Protein AF-A0A3N3DSV0-F1 (afdb_monomer_lite)

Organism: NCBI:txid265668

Sequence (233 aa):
MLNFKLYLKCLAVFSLIMVLSACSRDTLDDIPLFEQYIKENINKSSDDPYISSTVKPGEPMYEYLYKFQQGRGYLSMIEPLIEQGNTDAMVFKGRIYAKYIEGRGKTIALLGRAMAAGDPFAALALSDGGEECRDFGKSSISTKFANAIGEQLPENIETCSAENWFKAQDGFKKLAEQGDLAAQYYLLRRQRIDNPDNSREAHEFYIREIIRFAEGYYYKPMMEYIDKIEEVN

InterPro domains:
  IPR011990 Tetratricopeptide-like helical domain superfamily [G3DSA:1.25.40.10] (59-220)

Foldseek 3Di:
DVVVVVVVVVVVVVVVVVVVVPPDDPVVVCCVLCVVVCVVPVPDDDPDPCLLPPDDPPGLCVVQVVCVVVVRHDLVSCVVVLVVQNLVNLLVVLVVCLQPPVCVLVSLLSLQSSVVVLNLSSLQCQALNHPSCVRNPWDKDAQVRCVVVVGHHPGIGTGNHPVSVVSSLVSLVVCVVVVNLVSVVVVLVVCCVVPPDPDPVNVSVLSVSCSVCVVSSHNVSVVVVVVVVVVVD

Secondary structure (DSSP, 8-state):
-HHHHHHHHHHHHHHHHHHHTT-PPPGGGGHHHHHHHHHHHTT---S-TTTT-SS-TTSTTHHHHHHHHTT---GGGGHHHHHTT-HHHHHHHHHHHTT-STTHHHHHHHHHHHHHTT-HHHHHHTBTTSTTHHHH-SEEE-HHHHHHTT---SS-EEESBHHHHHHHHHHHHHHHHTT-HHHHHHHHHHHHHHS---SHHHHHHHHHHHHHHHHTT--HHHHHHHHHHHHH-

Radius of gyration: 23.49 Å; chains: 1; bounding box: 46×60×69 Å

pLDDT: mean 88.41, std 13.46, range [37.5, 98.56]

Structure (mmCIF, N/CA/C/O backbone):
data_AF-A0A3N3DSV0-F1
#
_entry.id   AF-A0A3N3DSV0-F1
#
loop_
_atom_site.group_PDB
_atom_site.id
_atom_site.type_symbol
_atom_site.label_atom_id
_atom_site.label_alt_id
_atom_site.label_comp_id
_atom_site.label_asym_id
_atom_site.label_entity_id
_atom_site.label_seq_id
_atom_site.pdbx_PDB_ins_code
_atom_site.Cartn_x
_atom_site.Cartn_y
_atom_site.Cartn_z
_atom_site.occupancy
_atom_site.B_iso_or_equiv
_atom_site.auth_seq_id
_atom_site.auth_comp_id
_atom_site.auth_asym_id
_atom_site.auth_atom_id
_atom_site.pdbx_PDB_model_num
ATOM 1 N N . MET A 1 1 ? 25.532 38.466 44.867 1.00 51.94 1 MET A N 1
ATOM 2 C CA . MET A 1 1 ? 25.003 37.219 45.476 1.00 51.94 1 MET A CA 1
ATOM 3 C C . MET A 1 1 ? 23.478 37.065 45.356 1.00 51.94 1 MET A C 1
ATOM 5 O O . MET A 1 1 ? 23.020 35.940 45.209 1.00 51.94 1 MET A O 1
ATOM 9 N N . LEU A 1 2 ? 22.690 38.154 45.367 1.00 51.03 2 LEU A N 1
ATOM 10 C CA . LEU A 1 2 ? 21.219 38.110 45.253 1.00 51.03 2 LEU A CA 1
ATOM 11 C C . LEU A 1 2 ? 20.718 37.642 43.866 1.00 51.03 2 LEU A C 1
ATOM 13 O O . LEU A 1 2 ? 19.814 36.816 43.784 1.00 51.03 2 LEU A O 1
ATOM 17 N N . ASN A 1 3 ? 21.384 38.072 42.787 1.00 57.06 3 ASN A N 1
ATOM 18 C CA . ASN A 1 3 ? 21.020 37.710 41.408 1.00 57.06 3 ASN A CA 1
ATOM 19 C C . ASN A 1 3 ? 21.234 36.222 41.086 1.00 57.06 3 ASN A C 1
ATOM 21 O O . ASN A 1 3 ? 20.443 35.643 40.355 1.00 57.06 3 ASN A O 1
ATOM 25 N N . PHE A 1 4 ? 22.239 35.569 41.679 1.00 58.03 4 PHE A N 1
ATOM 26 C CA . PHE A 1 4 ? 22.507 34.146 41.435 1.00 58.03 4 PHE A C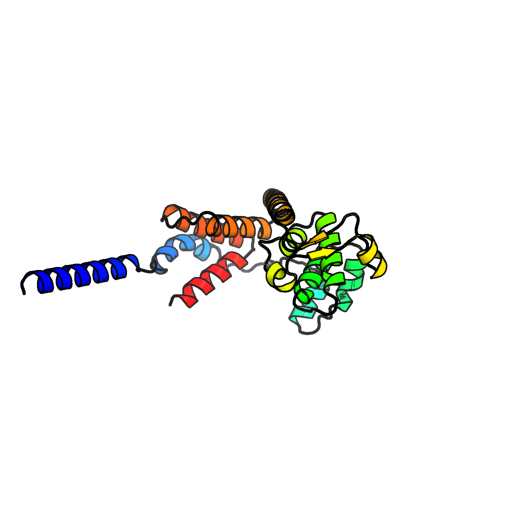A 1
ATOM 27 C C . PHE A 1 4 ? 21.399 33.246 42.003 1.00 58.03 4 PHE A C 1
ATOM 29 O O . PHE A 1 4 ? 20.959 32.307 41.350 1.00 58.03 4 PHE A O 1
ATOM 36 N N . LYS A 1 5 ? 20.880 33.582 43.193 1.00 59.00 5 LYS A N 1
ATOM 37 C CA . LYS A 1 5 ? 19.754 32.860 43.807 1.00 59.00 5 LYS A CA 1
ATOM 38 C C . LYS A 1 5 ? 18.442 33.068 43.044 1.00 59.00 5 LYS A C 1
ATOM 40 O O . LYS A 1 5 ? 17.616 32.163 43.031 1.00 59.00 5 LYS A O 1
ATOM 45 N N . LEU A 1 6 ? 18.251 34.233 42.418 1.00 62.28 6 LEU A N 1
ATOM 46 C CA . LEU A 1 6 ? 17.079 34.518 41.585 1.00 62.28 6 LEU A CA 1
ATOM 47 C C . LEU A 1 6 ? 17.146 33.756 40.252 1.00 62.28 6 LEU A C 1
ATOM 49 O O . LEU A 1 6 ? 16.171 33.118 39.871 1.00 62.28 6 LEU A O 1
ATOM 53 N N . TYR A 1 7 ? 18.321 33.723 39.614 1.00 65.00 7 TYR A N 1
ATOM 54 C CA . TYR A 1 7 ? 18.568 32.924 38.410 1.00 65.00 7 TYR A CA 1
ATOM 55 C C . TYR A 1 7 ? 18.365 31.426 38.650 1.00 65.00 7 TYR A C 1
ATOM 57 O O . TYR A 1 7 ? 17.702 30.771 37.854 1.00 65.00 7 TYR A O 1
ATOM 65 N N . LEU A 1 8 ? 18.863 30.889 39.769 1.00 66.06 8 LEU A N 1
ATOM 66 C CA . LEU A 1 8 ? 18.704 29.471 40.107 1.00 66.06 8 LEU A CA 1
ATOM 67 C C . LEU A 1 8 ? 17.233 29.094 40.360 1.00 66.06 8 LEU A C 1
ATOM 69 O O . LEU A 1 8 ? 16.801 28.007 39.987 1.00 66.06 8 LEU A O 1
ATOM 73 N N . LYS A 1 9 ? 16.448 30.010 40.945 1.00 62.19 9 LYS A N 1
ATOM 74 C CA . LYS A 1 9 ? 14.999 29.837 41.125 1.00 62.19 9 LYS A CA 1
ATOM 75 C C . LYS A 1 9 ? 14.243 29.895 39.797 1.00 62.19 9 LYS A C 1
ATOM 77 O O . LYS A 1 9 ? 13.379 29.055 39.580 1.00 62.19 9 LYS A O 1
ATOM 82 N N . CYS A 1 10 ? 14.582 30.823 38.899 1.00 63.28 10 CYS A N 1
ATOM 83 C CA . CYS A 1 10 ? 13.976 30.875 37.565 1.00 63.28 10 CYS A CA 1
ATOM 84 C C . CYS A 1 10 ? 14.319 29.634 36.733 1.00 63.28 10 CYS A C 1
ATOM 86 O O . CYS A 1 10 ? 13.437 29.104 36.069 1.00 63.28 10 CYS A O 1
ATOM 88 N N . LEU A 1 11 ? 15.556 29.129 36.819 1.00 63.41 11 LEU A N 1
ATOM 89 C CA . LEU A 1 11 ? 15.960 27.894 36.143 1.00 63.41 11 LEU A CA 1
ATOM 90 C C . LEU A 1 11 ? 15.182 26.684 36.679 1.00 63.41 11 LEU A C 1
ATOM 92 O O . LEU A 1 11 ? 14.686 25.886 35.898 1.00 63.41 11 LEU A O 1
ATOM 96 N N . ALA A 1 12 ? 15.022 26.579 38.002 1.00 61.69 12 ALA A N 1
ATOM 97 C CA . ALA A 1 12 ? 14.267 25.493 38.624 1.00 61.69 12 ALA A CA 1
ATOM 98 C C . ALA A 1 12 ? 12.773 25.526 38.256 1.00 61.69 12 ALA A C 1
ATOM 100 O O . ALA A 1 12 ? 12.187 24.479 37.999 1.00 61.69 12 ALA A O 1
ATOM 101 N N . VAL A 1 13 ? 12.166 26.716 38.184 1.00 63.19 13 VAL A N 1
ATOM 102 C CA . VAL A 1 13 ? 10.769 26.883 37.748 1.00 63.19 13 VAL A CA 1
ATOM 103 C C . VAL A 1 13 ? 10.616 26.576 36.256 1.00 63.19 13 VAL A C 1
ATOM 105 O O . VAL A 1 13 ? 9.664 25.903 35.876 1.00 63.19 13 VAL A O 1
ATOM 108 N N . PHE A 1 14 ? 11.568 26.991 35.416 1.00 58.06 14 PHE A N 1
ATOM 109 C CA . PHE A 1 14 ? 11.558 26.684 33.983 1.00 58.06 14 PHE A CA 1
ATOM 110 C C . PHE A 1 14 ? 11.712 25.177 33.723 1.00 58.06 14 PHE A C 1
ATOM 112 O O . PHE A 1 14 ? 10.964 24.612 32.929 1.00 58.06 14 PHE A O 1
ATOM 119 N N . SER A 1 15 ? 12.601 24.500 34.458 1.00 58.03 15 SER A N 1
ATOM 120 C CA . SER A 1 15 ? 12.735 23.041 34.410 1.00 58.03 15 SER A CA 1
ATOM 121 C C . SER A 1 15 ? 11.470 22.322 34.889 1.00 58.03 15 SER A C 1
ATOM 123 O O . SER A 1 15 ? 11.091 21.318 34.299 1.00 58.03 15 SER A O 1
ATOM 125 N N . LEU A 1 16 ? 10.778 22.840 35.911 1.00 48.00 16 LEU A N 1
ATOM 126 C CA . LEU A 1 16 ? 9.526 22.254 36.403 1.00 48.00 16 LEU A CA 1
ATOM 127 C C . LEU A 1 16 ? 8.377 22.403 35.386 1.00 48.00 16 LEU A C 1
ATOM 129 O O . LEU A 1 16 ? 7.582 21.483 35.223 1.00 48.00 16 LEU A O 1
ATOM 133 N N . ILE A 1 17 ? 8.317 23.525 34.660 1.00 51.81 17 ILE A N 1
ATOM 134 C CA . ILE A 1 17 ? 7.325 23.758 33.596 1.00 51.81 17 ILE A CA 1
ATOM 135 C C . ILE A 1 17 ? 7.587 22.848 32.384 1.00 51.81 17 ILE A C 1
ATOM 137 O O . ILE A 1 17 ? 6.640 22.293 31.835 1.00 51.81 17 ILE A O 1
ATOM 141 N N . MET A 1 18 ? 8.855 22.630 32.014 1.00 50.84 18 MET A N 1
ATOM 142 C CA . MET A 1 18 ? 9.235 21.722 30.918 1.00 50.84 18 MET A CA 1
ATOM 143 C C . MET A 1 18 ? 8.905 20.249 31.222 1.00 50.84 18 MET A C 1
ATOM 145 O O . MET A 1 18 ? 8.629 19.482 30.303 1.00 50.84 18 MET A O 1
ATOM 149 N N . VAL A 1 19 ? 8.898 19.852 32.501 1.00 50.28 19 VAL A N 1
ATOM 150 C CA . VAL A 1 19 ? 8.499 18.498 32.933 1.00 50.28 19 VAL A CA 1
ATOM 151 C C . VAL A 1 19 ? 6.973 18.340 32.950 1.00 50.28 19 VAL A C 1
ATOM 153 O O . VAL A 1 19 ? 6.472 17.278 32.600 1.00 50.28 19 VAL A O 1
ATOM 156 N N . LEU A 1 20 ? 6.213 19.392 33.275 1.00 41.94 20 LEU A N 1
ATOM 157 C CA . LEU A 1 20 ? 4.742 19.343 33.279 1.00 41.94 20 LEU A CA 1
ATOM 158 C C . LEU A 1 20 ? 4.116 19.393 31.875 1.00 41.94 20 LEU A C 1
ATOM 160 O O . LEU A 1 20 ? 2.995 18.929 31.694 1.00 41.94 20 LEU A O 1
ATOM 164 N N . SER A 1 21 ? 4.825 19.908 30.867 1.00 43.72 21 SER A N 1
ATOM 165 C CA . SER A 1 21 ? 4.404 19.802 29.461 1.00 43.72 21 SER A CA 1
ATOM 166 C C . SER A 1 21 ? 4.755 18.457 28.813 1.00 43.72 21 SER A C 1
ATOM 168 O O . SER A 1 21 ? 4.439 18.248 27.646 1.00 43.72 21 SER A O 1
ATOM 170 N N . ALA A 1 22 ? 5.420 17.561 29.549 1.00 37.50 22 ALA A N 1
ATOM 171 C CA . ALA A 1 22 ? 5.800 16.223 29.103 1.00 37.50 22 ALA A CA 1
ATOM 172 C C . ALA A 1 22 ? 4.936 15.125 29.750 1.00 37.50 22 ALA A C 1
ATOM 174 O O . ALA A 1 22 ? 5.389 13.993 29.899 1.00 37.50 22 ALA A O 1
ATOM 175 N N . CYS A 1 23 ? 3.693 15.435 30.133 1.00 48.50 23 CYS A N 1
ATOM 176 C CA . CYS A 1 23 ? 2.715 14.390 30.418 1.00 48.50 23 CYS A CA 1
ATOM 177 C C . CYS A 1 23 ? 2.370 13.694 29.097 1.00 48.50 23 CYS A C 1
ATOM 179 O O . CYS A 1 23 ? 1.673 14.263 28.251 1.00 48.50 23 CYS A O 1
ATOM 181 N N . SER A 1 24 ? 2.868 12.471 28.905 1.00 51.22 24 SER A N 1
ATOM 182 C CA . SER A 1 24 ? 2.237 11.529 27.985 1.00 51.22 24 SER A CA 1
ATOM 183 C C . SER A 1 24 ? 0.751 11.476 28.345 1.00 51.22 24 SER A C 1
ATOM 185 O O . SER A 1 24 ? 0.385 11.385 29.516 1.00 51.22 24 SER A O 1
ATOM 187 N N . ARG A 1 25 ? -0.113 11.662 27.346 1.00 56.72 25 ARG A N 1
ATOM 188 C CA . ARG A 1 25 ? -1.565 11.593 27.533 1.00 56.72 25 ARG A CA 1
ATOM 189 C C . ARG A 1 25 ? -1.887 10.203 28.086 1.00 56.72 25 ARG A C 1
ATOM 191 O O . ARG A 1 25 ? -1.386 9.224 27.535 1.00 56.72 25 ARG A O 1
ATOM 198 N N . ASP A 1 26 ? -2.628 10.138 29.187 1.00 60.56 26 ASP A N 1
ATOM 199 C CA . ASP A 1 26 ? -2.901 8.872 29.859 1.00 60.56 26 ASP A CA 1
ATOM 200 C C . ASP A 1 26 ? -3.742 7.994 28.928 1.00 60.56 26 ASP A C 1
ATOM 202 O O . ASP A 1 26 ? -4.828 8.377 28.502 1.00 60.56 26 ASP A O 1
ATOM 206 N N . THR A 1 27 ? -3.219 6.828 28.563 1.00 62.09 27 THR A N 1
ATOM 207 C CA . THR A 1 27 ? -3.901 5.891 27.656 1.00 62.09 27 THR A CA 1
ATOM 208 C C . THR A 1 27 ? -5.185 5.333 28.282 1.00 62.09 27 THR A C 1
ATOM 210 O O . THR A 1 27 ? -6.076 4.877 27.567 1.00 62.09 27 THR A O 1
ATOM 213 N N . LEU A 1 28 ? -5.339 5.452 29.609 1.00 62.72 28 LEU A N 1
ATOM 214 C CA . LEU A 1 28 ? -6.583 5.163 30.323 1.00 62.72 28 LEU A CA 1
ATOM 215 C C . LEU A 1 28 ? -7.737 6.096 29.917 1.00 62.72 28 LEU A C 1
ATOM 217 O O . LEU A 1 28 ? -8.892 5.669 29.973 1.00 62.72 28 LEU A O 1
ATOM 221 N N . ASP A 1 29 ? -7.448 7.320 29.453 1.00 80.38 29 ASP A N 1
ATOM 222 C CA . ASP A 1 29 ? -8.467 8.267 28.970 1.00 80.38 29 ASP A CA 1
ATOM 223 C C . ASP A 1 29 ? -9.128 7.803 27.660 1.00 80.38 29 ASP A C 1
ATOM 225 O O . ASP A 1 29 ? -10.212 8.277 27.311 1.00 80.38 29 ASP A O 1
ATOM 229 N N . ASP A 1 30 ? -8.509 6.855 26.950 1.00 89.12 30 ASP A N 1
ATOM 230 C CA . ASP A 1 30 ? -8.992 6.365 25.661 1.00 89.12 30 ASP A CA 1
ATOM 231 C C . ASP A 1 30 ? -9.964 5.179 25.801 1.00 89.12 30 ASP A C 1
ATOM 233 O O . ASP A 1 30 ? -10.769 4.937 24.900 1.00 89.12 30 ASP A O 1
ATOM 237 N N . ILE A 1 31 ? -9.966 4.469 26.940 1.00 87.00 31 ILE A N 1
ATOM 238 C CA . ILE A 1 31 ? -10.844 3.305 27.191 1.00 87.00 31 ILE A CA 1
ATOM 239 C C . ILE A 1 31 ? -12.330 3.610 26.912 1.00 87.00 31 ILE A C 1
ATOM 241 O O . ILE A 1 31 ? -12.966 2.815 26.210 1.00 87.00 31 ILE A O 1
ATOM 245 N N . PRO A 1 32 ? -12.909 4.739 27.380 1.00 92.69 32 PRO A N 1
ATOM 246 C CA . PRO A 1 32 ? -14.314 5.058 27.122 1.00 92.69 32 PRO A CA 1
ATOM 247 C C . PRO A 1 32 ? -14.654 5.188 25.631 1.00 92.69 32 PRO A C 1
ATOM 249 O O . PRO A 1 32 ? -15.792 4.949 25.237 1.00 92.69 32 PRO A O 1
ATOM 252 N N . LEU A 1 33 ? -13.680 5.538 24.783 1.00 93.44 33 LEU A N 1
ATOM 253 C CA . LEU A 1 33 ? -13.889 5.678 23.340 1.00 93.44 33 LEU A CA 1
ATOM 254 C C . LEU A 1 33 ? -14.053 4.317 22.647 1.00 93.44 33 LEU A C 1
ATOM 256 O O . LEU A 1 33 ? -14.736 4.237 21.629 1.00 93.44 33 LEU A O 1
ATOM 260 N N . PHE A 1 34 ? -13.478 3.248 23.209 1.00 94.25 34 PHE A N 1
ATOM 261 C CA . PHE A 1 34 ? -13.587 1.880 22.688 1.00 94.25 34 PHE A CA 1
ATOM 262 C C . PHE A 1 34 ? -14.709 1.057 23.334 1.00 94.25 34 PHE A C 1
ATOM 264 O O . PHE A 1 34 ? -15.035 -0.019 22.828 1.00 94.25 34 PHE A O 1
ATOM 271 N N . GLU A 1 35 ? -15.306 1.528 24.433 1.00 93.62 35 GLU A N 1
ATOM 272 C CA . GLU A 1 35 ? -16.223 0.744 25.273 1.00 93.62 35 GLU A CA 1
ATOM 273 C C . GLU A 1 35 ? -17.370 0.112 24.471 1.00 93.62 35 GLU A C 1
ATOM 275 O O . GLU A 1 35 ? -17.624 -1.092 24.584 1.00 93.62 35 GLU A O 1
ATOM 280 N N . GLN A 1 36 ? -18.033 0.900 23.618 1.00 94.81 36 GLN A N 1
ATOM 281 C CA . GLN A 1 36 ? -19.139 0.410 22.797 1.00 94.81 36 GLN A CA 1
ATOM 282 C C . GLN A 1 36 ? -18.674 -0.660 21.801 1.00 94.81 36 GLN A C 1
ATOM 284 O O . GLN A 1 36 ? -19.261 -1.743 21.750 1.00 94.81 36 GLN A O 1
ATOM 289 N N . TYR A 1 37 ? -17.597 -0.391 21.058 1.00 94.38 37 TYR A N 1
ATOM 290 C CA . TYR A 1 37 ? -17.051 -1.331 20.080 1.00 94.38 37 TYR A CA 1
ATOM 291 C C . TYR A 1 37 ? -16.654 -2.659 20.738 1.00 94.38 37 TYR A C 1
ATOM 293 O O . TYR A 1 37 ? -16.997 -3.729 20.233 1.00 94.38 37 TYR A O 1
ATOM 301 N N . ILE A 1 38 ? -15.989 -2.613 21.897 1.00 93.31 38 ILE A N 1
ATOM 302 C CA . ILE A 1 38 ? -15.601 -3.815 22.646 1.00 93.31 38 ILE A CA 1
ATOM 303 C C . ILE A 1 38 ? -16.845 -4.583 23.089 1.00 93.31 38 ILE A C 1
ATOM 305 O O . ILE A 1 38 ? -16.951 -5.780 22.825 1.00 93.31 38 ILE A O 1
ATOM 309 N N . LYS A 1 39 ? -17.816 -3.913 23.720 1.00 94.50 39 LYS A N 1
ATOM 310 C CA . LYS A 1 39 ? -19.053 -4.548 24.197 1.00 94.50 39 LYS A CA 1
ATOM 311 C C . LYS A 1 39 ? -19.802 -5.265 23.076 1.00 94.50 39 LYS A C 1
ATOM 313 O O . LYS A 1 39 ? -20.342 -6.350 23.290 1.00 94.50 39 LYS A O 1
ATOM 318 N N . GLU A 1 40 ? -19.833 -4.668 21.892 1.00 93.19 40 GLU A N 1
ATOM 319 C CA . GLU A 1 40 ? -20.526 -5.222 20.736 1.00 93.19 40 GLU A CA 1
ATOM 320 C C . GLU A 1 40 ? -19.764 -6.362 20.053 1.00 93.19 40 GLU A C 1
ATOM 322 O O . GLU A 1 40 ? -20.405 -7.164 19.376 1.00 93.19 40 GLU A O 1
ATOM 327 N N . ASN A 1 41 ? -18.437 -6.463 20.203 1.00 90.94 41 ASN A N 1
ATOM 328 C CA . ASN A 1 41 ? -17.616 -7.378 19.397 1.00 90.94 41 ASN A CA 1
ATOM 329 C C . ASN A 1 41 ? -16.806 -8.416 20.192 1.00 90.94 41 ASN A C 1
ATOM 331 O O . ASN A 1 41 ? -16.416 -9.422 19.609 1.00 90.94 41 ASN A O 1
ATOM 335 N N . ILE A 1 42 ? -16.614 -8.260 21.507 1.00 89.38 42 ILE A N 1
ATOM 336 C CA . ILE A 1 42 ? -15.755 -9.145 22.324 1.00 89.38 42 ILE A CA 1
ATOM 337 C C . ILE A 1 42 ? -16.172 -10.624 22.301 1.00 89.38 42 ILE A C 1
ATOM 339 O O . ILE A 1 42 ? -15.328 -11.508 22.395 1.00 89.38 42 ILE A O 1
ATOM 343 N N . ASN A 1 43 ? -17.470 -10.899 22.147 1.00 89.44 43 ASN A N 1
ATOM 344 C CA . ASN A 1 43 ? -18.019 -12.258 22.099 1.00 89.44 43 ASN A CA 1
ATOM 345 C C . ASN A 1 43 ? -18.478 -12.672 20.692 1.00 89.44 43 ASN A C 1
ATOM 347 O O . ASN A 1 43 ? -19.124 -13.710 20.543 1.00 89.44 43 ASN A O 1
ATOM 351 N N . LYS A 1 44 ? -18.208 -11.859 19.663 1.00 86.56 44 LYS A N 1
ATOM 352 C CA . LYS A 1 44 ? -18.556 -12.205 18.284 1.00 86.56 44 LYS A CA 1
ATOM 353 C C . LYS A 1 44 ? -17.458 -13.070 17.678 1.00 86.56 44 LYS A C 1
ATOM 355 O O . LYS A 1 44 ? -16.274 -12.791 17.824 1.00 86.56 44 LYS A O 1
ATOM 360 N N . SER A 1 45 ? -17.875 -14.098 16.952 1.00 83.31 45 SER A N 1
ATOM 361 C CA . SER A 1 45 ?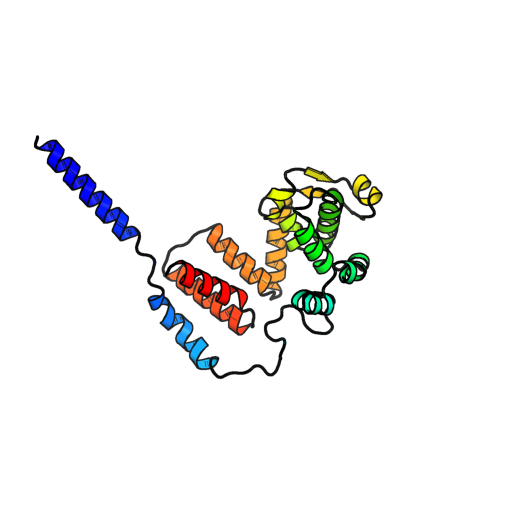 -17.010 -14.852 16.052 1.00 83.31 45 SER A CA 1
ATOM 362 C C . SER A 1 45 ? -17.456 -14.577 14.621 1.00 83.31 45 SER A C 1
ATOM 364 O O . SER A 1 45 ? -18.651 -14.422 14.370 1.00 83.31 45 SER A O 1
ATOM 366 N N . SER A 1 46 ? -16.500 -14.453 13.705 1.00 84.06 46 SER A N 1
ATOM 367 C CA . SER A 1 46 ? -16.784 -14.326 12.277 1.00 84.06 46 SER A CA 1
ATOM 368 C C . SER A 1 46 ? -16.925 -15.715 11.666 1.00 84.06 46 SER A C 1
ATOM 370 O O . SER A 1 46 ? -16.042 -16.552 11.848 1.00 84.06 46 SER A O 1
ATOM 372 N N . ASP A 1 47 ? -17.987 -15.930 10.888 1.00 88.44 47 ASP A N 1
ATOM 373 C CA . ASP A 1 47 ? -18.147 -17.145 10.080 1.00 88.44 47 ASP A CA 1
ATOM 374 C C . ASP A 1 47 ? -17.215 -17.153 8.850 1.00 88.44 47 ASP A C 1
ATOM 376 O O . ASP A 1 47 ? -16.980 -18.205 8.257 1.00 88.44 47 ASP A O 1
ATOM 380 N N . ASP A 1 48 ? -16.662 -15.993 8.463 1.00 89.38 48 ASP A N 1
ATOM 381 C CA . ASP A 1 48 ? -15.602 -15.887 7.454 1.00 89.38 48 ASP A CA 1
ATOM 382 C C . ASP A 1 48 ? -14.227 -16.076 8.129 1.00 89.38 48 ASP A C 1
ATOM 384 O O . ASP A 1 48 ? -13.792 -15.188 8.876 1.00 89.38 48 ASP A O 1
ATOM 388 N N . PRO A 1 49 ? -13.507 -17.188 7.875 1.00 86.56 49 PRO A N 1
ATOM 389 C CA . PRO A 1 49 ? -12.176 -17.417 8.438 1.00 86.56 49 PRO A CA 1
ATOM 39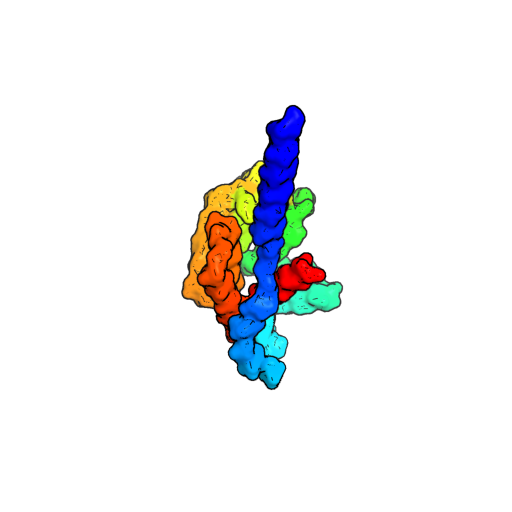0 C C . PRO A 1 49 ? -11.094 -16.501 7.839 1.00 86.56 49 PRO A C 1
ATOM 392 O O . PRO A 1 49 ? -9.979 -16.463 8.355 1.00 86.56 49 PRO A O 1
ATOM 395 N N . TYR A 1 50 ? -11.403 -15.761 6.769 1.00 87.50 50 TYR A N 1
ATOM 396 C CA . TYR A 1 50 ? -10.506 -14.819 6.093 1.00 87.50 50 TYR A CA 1
ATOM 397 C C . TYR A 1 50 ? -10.906 -13.361 6.320 1.00 87.50 50 TYR A C 1
ATOM 399 O O . TYR A 1 50 ? -10.453 -12.483 5.589 1.00 87.50 50 TYR A O 1
ATOM 407 N N . ILE A 1 51 ? -11.748 -13.094 7.320 1.00 87.31 51 ILE A N 1
ATOM 408 C CA . ILE A 1 51 ? -12.348 -11.777 7.550 1.00 87.31 51 ILE A CA 1
ATOM 409 C C . ILE A 1 51 ? -11.317 -10.649 7.704 1.00 87.31 51 ILE A C 1
ATOM 411 O O . ILE A 1 51 ? -11.552 -9.539 7.245 1.00 87.31 51 ILE A O 1
ATOM 415 N N . SER A 1 52 ? -10.157 -10.947 8.293 1.00 82.25 52 SER A N 1
ATOM 416 C CA . SER A 1 52 ? -9.053 -10.003 8.504 1.00 82.25 52 SER A CA 1
ATOM 417 C C . SER A 1 52 ? -7.992 -10.028 7.399 1.00 82.25 52 SER A C 1
ATOM 419 O O . SER A 1 52 ? -6.993 -9.312 7.488 1.00 82.25 52 SER A O 1
ATOM 421 N N . SER A 1 53 ? -8.167 -10.864 6.372 1.00 86.06 53 SER A N 1
ATOM 422 C CA . SER A 1 53 ? -7.223 -10.959 5.265 1.00 86.06 53 SER A CA 1
ATOM 423 C C . SER A 1 53 ? -7.560 -9.936 4.189 1.00 86.06 53 SER A C 1
ATOM 425 O O . SER A 1 53 ? -8.679 -9.901 3.681 1.00 86.06 53 SER A O 1
ATOM 427 N N . THR A 1 54 ? -6.562 -9.156 3.776 1.00 82.75 54 THR A N 1
ATOM 428 C CA . THR A 1 54 ? -6.678 -8.266 2.612 1.00 82.75 54 THR A CA 1
ATOM 429 C C . THR A 1 54 ? -6.674 -9.030 1.291 1.00 82.75 54 THR A C 1
ATOM 431 O O . THR A 1 54 ? -6.948 -8.432 0.260 1.00 82.75 54 THR A O 1
ATOM 434 N N . VAL A 1 55 ? -6.326 -10.324 1.316 1.00 89.94 55 VAL A N 1
ATOM 435 C CA . VAL A 1 55 ? -6.329 -11.203 0.143 1.00 89.94 55 VAL A CA 1
ATOM 436 C C . VAL A 1 55 ? -7.049 -12.515 0.473 1.00 89.94 55 VAL A C 1
ATOM 438 O O . VAL A 1 55 ? -6.695 -13.196 1.439 1.00 89.94 55 VAL A O 1
ATOM 441 N N . LYS A 1 56 ? -8.059 -12.892 -0.307 1.00 92.19 56 LYS A N 1
ATOM 442 C CA . LYS A 1 56 ? -8.956 -14.035 -0.078 1.00 92.19 56 LYS A CA 1
ATOM 443 C C . LYS A 1 56 ? -8.714 -15.183 -1.068 1.00 92.19 56 LYS A C 1
ATOM 445 O O . LYS A 1 56 ? -8.157 -14.965 -2.144 1.00 92.19 56 LYS A O 1
ATOM 450 N N . PRO A 1 57 ? -9.144 -16.422 -0.750 1.00 94.38 57 PRO A N 1
ATOM 451 C CA . PRO A 1 57 ? -9.057 -17.535 -1.690 1.00 94.38 57 PRO A CA 1
ATOM 452 C C . PRO A 1 57 ? -9.660 -17.198 -3.058 1.00 94.38 57 PRO A C 1
ATOM 454 O O . PRO A 1 57 ? -10.779 -16.701 -3.146 1.00 94.38 57 PRO A O 1
ATOM 457 N N . GLY A 1 58 ? -8.919 -17.509 -4.122 1.00 92.62 58 GLY A N 1
ATOM 458 C CA . GLY A 1 58 ? -9.297 -17.195 -5.503 1.00 92.62 58 GLY A CA 1
ATOM 459 C C . GLY A 1 58 ? -8.715 -15.881 -6.029 1.00 92.62 58 GLY A C 1
ATOM 460 O O . GLY A 1 58 ? -8.681 -15.694 -7.243 1.00 92.62 58 GLY A O 1
ATOM 461 N N . GLU A 1 59 ? -8.199 -15.009 -5.160 1.00 94.88 59 GLU A N 1
ATOM 462 C CA . GLU A 1 59 ? -7.494 -13.802 -5.590 1.00 94.88 59 GLU A CA 1
ATOM 463 C C . GLU A 1 59 ? -6.037 -14.104 -5.979 1.00 94.88 59 GLU A C 1
ATOM 465 O O . GLU A 1 59 ? -5.414 -14.995 -5.387 1.00 94.88 59 GLU A O 1
ATOM 470 N N . PRO A 1 60 ? -5.454 -13.362 -6.943 1.00 96.00 60 PRO A N 1
ATOM 471 C CA . PRO A 1 60 ? -4.169 -13.717 -7.552 1.00 96.00 60 PRO A CA 1
ATOM 472 C C . PRO A 1 60 ? -3.019 -13.914 -6.556 1.00 96.00 60 PRO A C 1
ATOM 474 O O . PRO A 1 60 ? -2.246 -14.860 -6.676 1.00 96.00 60 PRO A O 1
ATOM 477 N N . MET A 1 61 ? -2.917 -13.050 -5.543 1.00 95.75 61 MET A N 1
ATOM 478 C CA . MET A 1 61 ? -1.820 -13.083 -4.569 1.00 95.75 61 MET A CA 1
ATOM 479 C C . MET A 1 61 ? -2.036 -14.078 -3.417 1.00 95.75 61 MET A C 1
ATOM 481 O O . MET A 1 61 ? -1.107 -14.314 -2.640 1.00 95.75 61 MET A O 1
ATOM 485 N N . TYR A 1 62 ? -3.229 -14.674 -3.289 1.00 95.31 62 TYR A N 1
ATOM 486 C CA . TYR A 1 62 ? -3.607 -15.458 -2.109 1.00 95.31 62 TYR A CA 1
ATOM 487 C C . TYR A 1 62 ? -2.687 -16.653 -1.886 1.00 95.31 62 TYR A C 1
ATOM 489 O O . TYR A 1 62 ? -2.149 -16.832 -0.792 1.00 95.31 62 TYR A O 1
ATOM 497 N N . GLU A 1 63 ? -2.489 -17.470 -2.924 1.00 94.62 63 GLU A N 1
ATOM 498 C CA . GLU A 1 63 ? -1.708 -18.700 -2.803 1.00 94.62 63 GLU A CA 1
ATOM 499 C C . GLU A 1 63 ? -0.277 -18.394 -2.360 1.00 94.62 63 GLU A C 1
ATOM 501 O O . GLU A 1 63 ? 0.236 -19.021 -1.430 1.00 94.62 63 GLU A O 1
ATOM 506 N N . TYR A 1 64 ? 0.343 -17.386 -2.972 1.00 95.75 64 TYR A N 1
ATOM 507 C CA . TYR A 1 64 ? 1.687 -16.972 -2.613 1.00 95.75 64 TYR A CA 1
ATOM 508 C C . TYR A 1 64 ? 1.772 -16.483 -1.162 1.00 95.75 64 TYR A C 1
ATOM 510 O O . TYR A 1 64 ? 2.619 -16.974 -0.414 1.00 95.75 64 TYR A O 1
ATOM 518 N N . LEU A 1 65 ? 0.899 -15.560 -0.741 1.00 94.12 65 LEU A N 1
ATOM 519 C CA . LEU A 1 65 ? 0.934 -14.993 0.613 1.00 94.12 65 LEU A CA 1
ATOM 520 C C . LEU A 1 65 ? 0.674 -16.059 1.682 1.00 94.12 65 LEU A C 1
ATOM 522 O O . LEU A 1 65 ? 1.393 -16.119 2.682 1.00 94.12 65 LEU A O 1
ATOM 526 N N . TYR A 1 66 ? -0.275 -16.961 1.432 1.00 93.00 66 TYR A N 1
ATOM 527 C CA . TYR A 1 66 ? -0.545 -18.103 2.300 1.00 93.00 66 TYR A CA 1
ATOM 528 C C . TYR A 1 66 ? 0.688 -19.008 2.452 1.00 93.00 66 TYR A C 1
ATOM 530 O O . TYR A 1 66 ? 1.083 -19.362 3.565 1.00 93.00 66 TYR A O 1
ATOM 538 N N . LYS A 1 67 ? 1.355 -19.366 1.345 1.00 94.94 67 LYS A N 1
ATOM 539 C CA . LYS A 1 67 ? 2.583 -20.177 1.396 1.00 94.94 67 LYS A CA 1
ATOM 540 C C . LYS A 1 67 ? 3.735 -19.422 2.051 1.00 94.94 67 LYS A C 1
ATOM 542 O O . LYS A 1 67 ? 4.501 -20.031 2.797 1.00 94.94 67 LYS A O 1
ATOM 547 N N . PHE A 1 68 ? 3.860 -18.120 1.804 1.00 93.88 68 PHE A N 1
ATOM 548 C CA . PHE A 1 68 ? 4.883 -17.262 2.399 1.00 93.88 68 PHE A CA 1
ATOM 549 C C . PHE A 1 68 ? 4.782 -17.251 3.926 1.00 93.88 68 PHE A C 1
ATOM 551 O O . PHE A 1 68 ? 5.780 -17.513 4.594 1.00 93.88 68 PHE A O 1
ATOM 558 N N . GLN A 1 69 ? 3.575 -17.093 4.475 1.00 90.31 69 GLN A N 1
ATOM 559 C CA . GLN A 1 69 ? 3.320 -17.177 5.920 1.00 90.31 69 GLN A CA 1
ATOM 560 C C . GLN A 1 69 ? 3.686 -18.547 6.521 1.00 90.31 69 GLN A C 1
ATOM 562 O O . GLN A 1 69 ? 4.075 -18.631 7.681 1.00 90.31 69 GLN A O 1
ATOM 567 N N . GLN A 1 70 ? 3.625 -19.624 5.733 1.00 94.56 70 GLN A N 1
ATOM 568 C CA . GLN A 1 70 ? 4.053 -20.967 6.147 1.00 94.56 70 GLN A CA 1
ATOM 569 C C . GLN A 1 70 ? 5.567 -21.211 6.010 1.00 94.56 70 GLN A C 1
ATOM 571 O O . GLN A 1 70 ? 6.021 -22.340 6.209 1.00 94.56 70 GLN A O 1
ATOM 576 N N . GLY A 1 71 ? 6.347 -20.204 5.604 1.00 95.06 71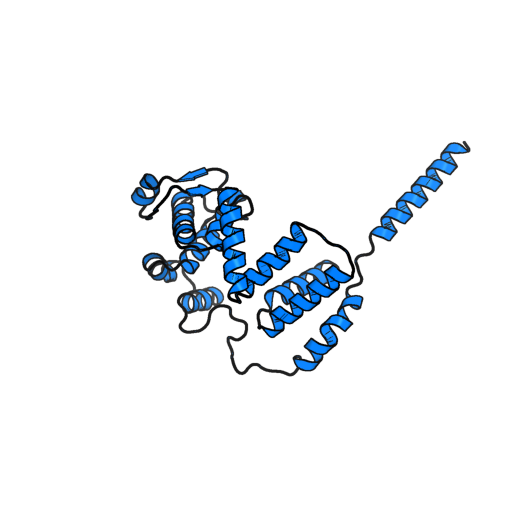 GLY A N 1
ATOM 577 C CA . GLY A 1 71 ? 7.768 -20.362 5.279 1.00 95.06 71 GLY A CA 1
ATOM 578 C C . GLY A 1 71 ? 8.018 -21.176 4.003 1.00 95.06 71 GLY A C 1
ATOM 579 O O . GLY A 1 71 ? 9.096 -21.734 3.821 1.00 95.06 71 GLY A O 1
ATOM 580 N N . ARG A 1 72 ? 7.011 -21.285 3.128 1.00 95.25 72 ARG A N 1
ATOM 581 C CA . ARG A 1 72 ? 7.024 -22.077 1.884 1.00 95.25 72 ARG A CA 1
ATOM 582 C C . ARG A 1 72 ? 6.787 -21.228 0.632 1.00 95.25 72 ARG A C 1
ATOM 584 O O . ARG A 1 72 ? 6.601 -21.777 -0.450 1.00 95.25 72 ARG A O 1
ATOM 591 N N . GLY A 1 73 ? 6.731 -19.906 0.778 1.00 92.00 73 GLY A N 1
ATOM 592 C CA . GLY A 1 73 ? 6.530 -18.977 -0.329 1.00 92.00 73 GLY A CA 1
ATOM 593 C C . GLY A 1 73 ? 7.852 -18.685 -1.021 1.00 92.00 73 GLY A C 1
ATOM 594 O O . GLY A 1 73 ? 8.766 -18.137 -0.408 1.00 92.00 73 GLY A O 1
ATOM 595 N N . TYR A 1 74 ? 7.937 -19.017 -2.305 1.00 93.88 74 TYR A N 1
ATOM 596 C CA . TYR A 1 74 ? 9.066 -18.653 -3.156 1.00 93.88 74 TYR A CA 1
ATOM 597 C C . TYR A 1 74 ? 8.632 -17.542 -4.106 1.00 93.88 74 TYR A C 1
ATOM 599 O O . TYR A 1 74 ? 7.549 -17.610 -4.678 1.00 93.88 74 TYR A O 1
ATOM 607 N N . LEU A 1 75 ? 9.474 -16.525 -4.302 1.00 91.88 75 LEU A N 1
ATOM 608 C CA . LEU A 1 75 ? 9.165 -15.399 -5.196 1.00 91.88 75 LEU A CA 1
ATOM 609 C C . LEU A 1 75 ? 8.919 -15.837 -6.649 1.00 91.88 75 LEU A C 1
ATOM 611 O O . LEU A 1 75 ? 8.179 -15.175 -7.364 1.00 91.88 75 LEU A O 1
ATOM 615 N N . SER A 1 76 ? 9.448 -16.994 -7.059 1.00 94.69 76 SER A N 1
ATOM 616 C CA . SER A 1 76 ? 9.139 -17.604 -8.355 1.00 94.69 76 SER A CA 1
ATOM 617 C C . SER A 1 76 ? 7.645 -17.896 -8.560 1.00 94.69 76 SER A C 1
ATOM 619 O O . SER A 1 76 ? 7.195 -17.959 -9.698 1.00 94.69 76 SER A O 1
ATOM 621 N N . MET A 1 77 ? 6.863 -18.053 -7.483 1.00 96.00 77 MET A N 1
ATOM 622 C CA . MET A 1 77 ? 5.420 -18.318 -7.556 1.00 96.00 77 MET A CA 1
ATOM 623 C C . MET A 1 77 ? 4.618 -17.131 -8.103 1.00 96.00 77 MET A C 1
ATOM 625 O O . MET A 1 77 ? 3.542 -17.340 -8.651 1.00 96.00 77 MET A O 1
ATOM 629 N N . ILE A 1 78 ? 5.122 -15.900 -7.958 1.00 96.69 78 ILE A N 1
ATOM 630 C CA . ILE A 1 78 ? 4.429 -14.687 -8.421 1.00 96.69 78 ILE A CA 1
ATOM 631 C C . ILE A 1 78 ? 4.945 -14.180 -9.772 1.00 96.69 78 ILE A C 1
ATOM 633 O O . ILE A 1 78 ? 4.381 -13.236 -10.315 1.00 96.69 78 ILE A O 1
ATOM 637 N N . GLU A 1 79 ? 5.970 -14.811 -10.357 1.00 95.56 79 GLU A N 1
ATOM 638 C CA . GLU A 1 79 ? 6.473 -14.436 -11.690 1.00 95.56 79 GLU A CA 1
ATOM 639 C C . GLU A 1 79 ? 5.395 -14.551 -12.779 1.00 95.56 79 GLU A C 1
ATOM 641 O O . GLU A 1 79 ? 5.245 -13.595 -13.537 1.00 95.56 79 GLU A O 1
ATOM 646 N N . PRO A 1 80 ? 4.560 -15.615 -12.830 1.00 96.94 80 PRO A N 1
ATOM 647 C CA . PRO A 1 80 ? 3.478 -15.675 -13.812 1.00 96.94 80 PRO A CA 1
ATOM 648 C C . PRO A 1 80 ? 2.469 -14.529 -13.655 1.00 96.94 80 PRO A C 1
ATOM 650 O O . PRO A 1 80 ? 1.928 -14.042 -14.644 1.00 96.94 80 PRO A O 1
ATOM 653 N N . LEU A 1 81 ? 2.229 -14.064 -12.423 1.00 97.62 81 LEU A N 1
ATOM 654 C CA . LEU A 1 81 ? 1.346 -12.923 -12.162 1.00 97.62 81 LEU A CA 1
ATOM 655 C C . LEU A 1 81 ? 1.963 -11.622 -12.691 1.00 97.62 81 LEU A C 1
ATOM 657 O O . LEU A 1 81 ? 1.271 -10.812 -13.305 1.00 97.62 81 LEU A O 1
ATOM 661 N N . ILE A 1 82 ? 3.273 -11.443 -12.507 1.00 96.44 82 ILE A N 1
ATOM 662 C CA . ILE A 1 82 ? 4.030 -10.303 -13.043 1.00 96.44 82 ILE A CA 1
ATOM 663 C C . ILE A 1 82 ? 4.004 -10.298 -14.577 1.00 96.44 82 ILE A C 1
ATOM 665 O O . ILE A 1 82 ? 3.797 -9.250 -15.195 1.00 96.44 82 ILE A O 1
ATOM 669 N N . GLU A 1 83 ? 4.186 -11.459 -15.205 1.00 94.69 83 GLU A N 1
ATOM 670 C CA . GLU A 1 83 ? 4.092 -11.619 -16.661 1.00 94.69 83 GLU A CA 1
ATOM 671 C C . GLU A 1 83 ? 2.692 -11.263 -17.182 1.00 94.69 83 GLU A C 1
ATOM 673 O O . GLU A 1 83 ? 2.565 -10.631 -18.229 1.00 94.69 83 GLU A O 1
ATOM 678 N N . GLN A 1 84 ? 1.648 -11.586 -16.412 1.00 95.75 84 GLN A N 1
ATOM 679 C CA . GLN A 1 84 ? 0.251 -11.243 -16.703 1.00 95.75 84 GLN A CA 1
ATOM 680 C C . GLN A 1 84 ? -0.121 -9.789 -16.373 1.00 95.75 84 GLN A C 1
ATOM 682 O O . GLN A 1 84 ? -1.254 -9.379 -16.620 1.00 95.75 84 GLN A O 1
ATOM 687 N N . GLY A 1 85 ? 0.808 -8.990 -15.842 1.00 95.50 85 GLY A N 1
ATOM 688 C CA . GLY A 1 85 ? 0.571 -7.575 -15.562 1.00 95.50 85 GLY A CA 1
ATOM 689 C C . GLY A 1 85 ? -0.029 -7.275 -14.186 1.00 95.50 85 GLY A C 1
ATOM 690 O O . GLY A 1 85 ? -0.482 -6.156 -13.970 1.00 95.50 85 GLY A O 1
ATOM 691 N N . ASN A 1 86 ? -0.038 -8.228 -13.250 1.00 97.25 86 ASN A N 1
ATOM 692 C CA . ASN A 1 86 ? -0.540 -7.997 -11.896 1.00 97.25 86 ASN A CA 1
ATOM 693 C C . ASN A 1 86 ? 0.375 -7.019 -11.132 1.00 97.25 86 ASN A C 1
ATOM 695 O O . ASN A 1 86 ? 1.534 -7.336 -10.853 1.00 97.25 86 ASN A O 1
ATOM 699 N N . THR A 1 87 ? -0.141 -5.834 -10.796 1.00 97.31 87 THR A N 1
ATOM 700 C CA . THR A 1 87 ? 0.650 -4.766 -10.167 1.00 97.31 87 THR A CA 1
ATOM 701 C C . THR A 1 87 ? 1.008 -5.077 -8.717 1.00 97.31 87 THR A C 1
ATOM 703 O O . THR A 1 87 ? 2.136 -4.799 -8.319 1.00 97.31 87 THR A O 1
ATOM 706 N N . ASP A 1 88 ? 0.137 -5.755 -7.965 1.00 96.31 88 ASP A N 1
ATOM 707 C CA . ASP A 1 88 ? 0.422 -6.159 -6.581 1.00 96.31 88 ASP A CA 1
ATOM 708 C C . ASP A 1 88 ? 1.656 -7.064 -6.499 1.00 96.31 88 ASP A C 1
ATOM 710 O O . ASP A 1 88 ? 2.534 -6.858 -5.661 1.00 96.31 88 ASP A O 1
ATOM 714 N N . ALA A 1 89 ? 1.774 -8.037 -7.406 1.00 97.50 89 ALA A N 1
ATOM 715 C CA . ALA A 1 89 ? 2.932 -8.917 -7.503 1.00 97.50 89 ALA A CA 1
ATOM 716 C C . ALA A 1 89 ? 4.211 -8.137 -7.853 1.00 97.50 89 ALA A C 1
ATOM 718 O O . ALA A 1 89 ? 5.270 -8.375 -7.262 1.00 97.50 89 ALA A O 1
ATOM 719 N N . MET A 1 90 ? 4.114 -7.176 -8.781 1.00 97.81 90 MET A N 1
ATOM 720 C CA . MET A 1 90 ? 5.227 -6.297 -9.157 1.00 97.81 90 MET A CA 1
ATOM 721 C C . MET A 1 90 ? 5.697 -5.447 -7.977 1.00 97.81 90 MET A C 1
ATOM 723 O O . MET A 1 90 ? 6.896 -5.393 -7.701 1.00 97.81 90 MET A O 1
ATOM 727 N N . VAL A 1 91 ? 4.765 -4.815 -7.260 1.00 97.56 91 VAL A N 1
ATOM 728 C CA . VAL A 1 91 ? 5.048 -3.990 -6.081 1.00 97.56 91 VAL A CA 1
ATOM 729 C C . VAL A 1 91 ? 5.630 -4.841 -4.966 1.00 97.56 91 VAL A C 1
ATOM 731 O O . VAL A 1 91 ? 6.677 -4.498 -4.421 1.00 97.56 91 VAL A O 1
ATOM 734 N N . PHE A 1 92 ? 5.005 -5.975 -4.654 1.00 96.19 92 PHE A N 1
ATOM 735 C CA . PHE A 1 92 ? 5.454 -6.871 -3.596 1.00 96.19 92 PHE A CA 1
ATOM 736 C C . PHE A 1 92 ? 6.899 -7.330 -3.831 1.00 96.19 92 PHE A C 1
ATOM 738 O O . PHE A 1 92 ? 7.760 -7.176 -2.960 1.00 96.19 92 PHE A O 1
ATOM 745 N N . LYS A 1 93 ? 7.199 -7.824 -5.040 1.00 95.81 93 LYS A N 1
ATOM 746 C CA . LYS A 1 93 ? 8.561 -8.212 -5.421 1.00 95.81 93 LYS A CA 1
ATOM 747 C C . LYS A 1 93 ? 9.501 -7.008 -5.406 1.00 95.81 93 LYS A C 1
ATOM 749 O O . LYS A 1 93 ? 10.590 -7.093 -4.840 1.00 95.81 93 LYS A O 1
ATOM 754 N N . GLY A 1 94 ? 9.087 -5.887 -5.994 1.00 95.56 94 GLY A N 1
ATOM 755 C CA . GLY A 1 94 ? 9.909 -4.687 -6.105 1.00 95.56 94 GLY A CA 1
ATOM 756 C C . GLY A 1 94 ? 10.371 -4.162 -4.745 1.00 95.56 94 GLY A C 1
ATOM 757 O O . GLY A 1 94 ? 11.557 -3.902 -4.553 1.00 95.56 94 GLY A O 1
ATOM 758 N N . ARG A 1 95 ? 9.465 -4.100 -3.767 1.00 94.81 95 ARG A N 1
ATOM 759 C CA . ARG A 1 95 ? 9.771 -3.626 -2.410 1.00 94.81 95 ARG A CA 1
ATOM 760 C C . ARG A 1 95 ? 10.676 -4.589 -1.640 1.00 94.81 95 ARG A C 1
ATOM 762 O O . ARG A 1 95 ? 11.613 -4.144 -0.985 1.00 94.81 95 ARG A O 1
ATOM 769 N N . ILE A 1 96 ? 10.491 -5.907 -1.783 1.00 92.75 96 ILE A N 1
ATOM 770 C CA . ILE A 1 96 ? 11.427 -6.896 -1.210 1.00 92.75 96 ILE A CA 1
ATOM 771 C C . ILE A 1 96 ? 12.839 -6.711 -1.769 1.00 92.75 96 ILE A C 1
ATOM 773 O O . ILE A 1 96 ? 13.820 -6.802 -1.023 1.00 92.75 96 ILE A O 1
ATOM 777 N N . TYR A 1 97 ? 12.946 -6.455 -3.075 1.00 93.69 97 TYR A N 1
ATOM 778 C CA . TYR A 1 97 ? 14.231 -6.340 -3.752 1.00 93.69 97 TYR A CA 1
ATOM 779 C C . TYR A 1 97 ? 14.866 -4.943 -3.687 1.00 93.69 97 TYR A C 1
ATOM 781 O O . TYR A 1 97 ? 15.998 -4.790 -4.144 1.00 93.69 97 TYR A O 1
ATOM 789 N N . ALA A 1 98 ? 14.202 -3.936 -3.110 1.00 92.62 98 ALA A N 1
ATOM 790 C CA . ALA A 1 98 ? 14.666 -2.545 -3.136 1.00 92.62 98 ALA A CA 1
ATOM 791 C C . ALA A 1 98 ? 16.086 -2.368 -2.561 1.00 92.62 98 ALA A C 1
ATOM 793 O O . ALA A 1 98 ? 16.950 -1.742 -3.183 1.00 92.62 98 ALA A O 1
ATOM 794 N N . LYS A 1 99 ? 16.360 -3.036 -1.435 1.00 91.62 99 LYS A N 1
ATOM 795 C CA . LYS A 1 99 ? 17.656 -3.018 -0.738 1.00 91.62 99 LYS A CA 1
ATOM 796 C C . LYS A 1 99 ? 18.803 -3.708 -1.485 1.00 91.62 99 LYS A C 1
ATOM 798 O O . LYS A 1 99 ? 19.968 -3.512 -1.139 1.00 91.62 99 LYS A O 1
ATOM 803 N N . TYR A 1 100 ? 18.513 -4.537 -2.489 1.00 91.56 100 TYR A N 1
ATOM 804 C CA . TYR A 1 100 ? 19.540 -5.280 -3.215 1.00 91.56 100 TYR A CA 1
ATOM 805 C C . TYR A 1 100 ? 20.089 -4.425 -4.360 1.00 91.56 100 TYR A C 1
ATOM 807 O O . TYR A 1 100 ? 19.368 -4.008 -5.264 1.00 91.56 100 TYR A O 1
ATOM 815 N N . ILE A 1 101 ? 21.396 -4.150 -4.318 1.00 87.75 101 ILE A N 1
ATOM 816 C CA . ILE A 1 101 ? 22.090 -3.418 -5.390 1.00 87.75 101 ILE A CA 1
ATOM 817 C C . ILE A 1 101 ? 22.037 -4.231 -6.689 1.00 87.75 101 ILE A C 1
ATOM 819 O O . ILE A 1 101 ? 21.770 -3.688 -7.764 1.00 87.75 101 ILE A O 1
ATOM 823 N N . GLU A 1 102 ? 22.262 -5.542 -6.582 1.00 85.75 102 GLU A N 1
ATOM 824 C CA . GLU A 1 102 ? 22.090 -6.466 -7.694 1.00 85.75 102 GLU A CA 1
ATOM 825 C C . GLU A 1 102 ? 20.614 -6.511 -8.098 1.00 85.75 102 GLU A C 1
ATOM 827 O O . GLU A 1 102 ? 19.735 -6.798 -7.291 1.00 85.75 102 GLU A O 1
ATOM 832 N N . GLY A 1 103 ? 20.335 -6.194 -9.362 1.00 87.56 103 GLY A N 1
ATOM 833 C CA . GLY A 1 103 ? 18.968 -6.183 -9.875 1.00 87.56 103 GLY A CA 1
ATOM 834 C C . GLY A 1 103 ? 18.181 -4.903 -9.593 1.00 87.56 103 GLY A C 1
ATOM 835 O O . GLY A 1 103 ? 17.058 -4.805 -10.077 1.00 87.56 103 GLY A O 1
ATOM 836 N N . ARG A 1 104 ? 18.756 -3.878 -8.943 1.00 90.44 104 ARG A N 1
ATOM 837 C CA . ARG A 1 104 ? 18.076 -2.588 -8.702 1.00 90.44 104 ARG A CA 1
ATOM 838 C C . ARG A 1 104 ? 17.465 -1.978 -9.964 1.00 90.44 104 ARG A C 1
ATOM 840 O O . ARG A 1 104 ? 16.348 -1.475 -9.927 1.00 90.44 104 ARG A O 1
ATOM 847 N N . GLY A 1 105 ? 18.170 -2.067 -11.093 1.00 91.81 105 GLY A N 1
ATOM 848 C CA . GLY A 1 105 ? 17.651 -1.615 -12.385 1.00 91.81 105 GLY A CA 1
ATOM 849 C C . GLY A 1 105 ? 16.361 -2.333 -12.802 1.00 91.81 105 GLY A C 1
ATOM 850 O O . GLY A 1 105 ? 15.421 -1.689 -13.255 1.00 91.81 105 GLY A O 1
ATOM 851 N N . LYS A 1 106 ? 16.295 -3.654 -12.585 1.00 93.19 106 LYS A N 1
ATOM 852 C CA . LYS A 1 106 ? 15.087 -4.458 -12.823 1.00 93.19 106 LYS A CA 1
ATOM 853 C C . LYS A 1 106 ? 13.984 -4.087 -11.838 1.00 93.19 106 LYS A C 1
ATOM 855 O O . LYS A 1 106 ? 12.861 -3.873 -12.260 1.00 93.19 106 LYS A O 1
ATOM 860 N N . THR A 1 107 ? 14.311 -3.933 -10.556 1.00 94.69 107 THR A N 1
ATOM 861 C CA . THR A 1 107 ? 13.363 -3.518 -9.511 1.00 94.69 107 THR A CA 1
ATOM 862 C C . THR A 1 107 ? 12.698 -2.178 -9.828 1.00 94.69 107 THR A C 1
ATOM 864 O O . THR A 1 107 ? 11.476 -2.076 -9.784 1.00 94.69 107 THR A O 1
ATOM 867 N N . ILE A 1 108 ? 13.481 -1.159 -10.193 1.00 96.00 108 ILE A N 1
ATOM 868 C CA . ILE A 1 108 ? 12.952 0.162 -10.558 1.00 96.00 108 ILE A CA 1
ATOM 869 C C . ILE A 1 108 ? 12.085 0.064 -11.818 1.00 96.00 108 ILE A C 1
ATOM 871 O O . ILE A 1 108 ? 11.017 0.666 -11.865 1.00 96.00 108 ILE A O 1
ATOM 875 N N . ALA A 1 109 ? 12.507 -0.704 -12.827 1.00 95.62 109 ALA A N 1
ATOM 876 C CA . ALA A 1 109 ? 11.715 -0.894 -14.040 1.00 95.62 109 ALA A CA 1
ATOM 877 C C . ALA A 1 109 ? 10.394 -1.640 -13.768 1.00 95.62 109 ALA A C 1
ATOM 879 O O . ALA A 1 109 ? 9.351 -1.253 -14.292 1.00 95.62 109 ALA A O 1
ATOM 880 N N . LEU A 1 110 ? 10.414 -2.646 -12.892 1.00 95.94 110 LEU A N 1
ATOM 881 C CA . LEU A 1 110 ? 9.236 -3.392 -12.457 1.00 95.94 110 LEU A CA 1
ATOM 882 C C . LEU A 1 110 ? 8.236 -2.492 -11.712 1.00 95.94 110 LEU A C 1
ATOM 884 O O . LEU A 1 110 ? 7.048 -2.488 -12.025 1.00 95.94 110 LEU A O 1
ATOM 888 N N . LEU A 1 111 ? 8.719 -1.674 -10.772 1.00 97.19 111 LEU A N 1
ATOM 889 C CA . LEU A 1 111 ? 7.896 -0.669 -10.092 1.00 97.19 111 LEU A CA 1
ATOM 890 C C . LEU A 1 111 ? 7.385 0.392 -11.077 1.00 97.19 111 LEU A C 1
ATOM 892 O O . LEU A 1 111 ? 6.238 0.814 -10.993 1.00 97.19 111 LEU A O 1
ATOM 896 N N . GLY A 1 112 ? 8.198 0.783 -12.059 1.00 96.25 112 GLY A N 1
ATOM 897 C CA . GLY A 1 112 ? 7.793 1.721 -13.102 1.00 96.25 112 GLY A CA 1
ATOM 898 C C . GLY A 1 112 ? 6.625 1.205 -13.941 1.00 96.25 112 GLY A C 1
ATOM 899 O O . GLY A 1 112 ? 5.714 1.970 -14.249 1.00 96.25 112 GLY A O 1
ATOM 900 N N . ARG A 1 113 ? 6.601 -0.099 -14.251 1.00 96.19 113 ARG A N 1
ATOM 901 C CA . ARG A 1 113 ? 5.466 -0.762 -14.915 1.00 96.19 113 ARG A CA 1
ATOM 902 C C . ARG A 1 113 ? 4.194 -0.698 -14.083 1.00 96.19 113 ARG A C 1
ATOM 904 O O . ARG A 1 113 ? 3.159 -0.296 -14.606 1.00 96.19 113 ARG A O 1
ATOM 911 N N . ALA A 1 114 ? 4.278 -1.063 -12.806 1.00 97.38 114 ALA A N 1
ATOM 912 C CA . ALA A 1 114 ? 3.131 -1.009 -11.905 1.00 97.38 114 ALA A CA 1
ATOM 913 C C . ALA A 1 114 ? 2.603 0.428 -11.752 1.00 97.38 114 ALA A C 1
ATOM 915 O O . ALA A 1 114 ? 1.404 0.665 -11.880 1.00 97.38 114 ALA A O 1
ATOM 916 N N . MET A 1 115 ? 3.498 1.408 -11.595 1.00 97.00 115 MET A N 1
ATOM 917 C CA . MET A 1 115 ? 3.133 2.825 -11.534 1.00 97.00 115 MET A CA 1
ATOM 918 C C . MET A 1 115 ? 2.456 3.298 -12.826 1.00 97.00 115 MET A C 1
ATOM 920 O O . MET A 1 115 ? 1.444 3.992 -12.767 1.00 97.00 115 MET A O 1
ATOM 924 N N . ALA A 1 116 ? 2.979 2.916 -13.996 1.00 95.31 116 ALA A N 1
ATOM 925 C CA . ALA A 1 116 ? 2.375 3.261 -15.283 1.00 95.31 116 ALA A CA 1
ATOM 926 C C . ALA A 1 116 ? 0.985 2.625 -15.475 1.00 95.31 116 ALA A C 1
ATOM 928 O O . ALA A 1 116 ? 0.139 3.196 -16.159 1.00 95.31 116 ALA A O 1
ATOM 929 N N . ALA A 1 117 ? 0.732 1.478 -14.840 1.00 95.81 117 ALA A N 1
ATOM 930 C CA . ALA A 1 117 ? -0.585 0.848 -14.767 1.00 95.81 117 ALA A CA 1
ATOM 931 C C . ALA A 1 117 ? -1.524 1.500 -13.727 1.00 95.81 117 ALA A C 1
ATOM 933 O O . ALA A 1 117 ? -2.678 1.095 -13.609 1.00 95.81 117 ALA A O 1
ATOM 934 N N . GLY A 1 118 ? -1.063 2.530 -13.010 1.00 95.25 118 GLY A N 1
ATOM 935 C CA . GLY A 1 118 ? -1.861 3.305 -12.060 1.00 95.25 118 GLY A CA 1
ATOM 936 C C . GLY A 1 118 ? -1.729 2.871 -10.601 1.00 95.25 118 GLY A C 1
ATOM 937 O O . GLY A 1 118 ? -2.493 3.362 -9.774 1.00 95.25 118 GLY A O 1
ATOM 938 N N . ASP A 1 119 ? -0.782 1.990 -10.268 1.00 97.38 119 ASP A N 1
ATOM 939 C CA . ASP A 1 119 ? -0.579 1.519 -8.898 1.00 97.38 119 ASP A CA 1
ATOM 940 C C . ASP A 1 119 ? 0.062 2.611 -8.006 1.00 97.38 119 ASP A C 1
ATOM 942 O O . ASP A 1 119 ? 1.208 3.024 -8.248 1.00 97.38 119 ASP A O 1
ATOM 946 N N . PRO A 1 120 ? -0.636 3.102 -6.961 1.00 98.06 120 PRO A N 1
ATOM 947 C CA . PRO A 1 120 ? -0.114 4.168 -6.109 1.00 98.06 120 PRO A CA 1
ATOM 948 C C . PRO A 1 120 ? 0.992 3.707 -5.162 1.00 98.06 120 PRO A C 1
ATOM 950 O O . PRO A 1 120 ? 1.821 4.526 -4.763 1.00 98.06 120 PRO A O 1
ATOM 953 N N . PHE A 1 121 ? 1.053 2.420 -4.810 1.00 97.75 121 PHE A N 1
ATOM 954 C CA . PHE A 1 121 ? 2.139 1.893 -3.986 1.00 97.75 121 PHE A CA 1
ATOM 955 C C . PHE A 1 121 ? 3.442 1.830 -4.781 1.00 97.75 121 PHE A C 1
ATOM 957 O O . PHE A 1 121 ? 4.507 2.124 -4.237 1.00 97.75 121 PHE A O 1
ATOM 964 N N . ALA A 1 122 ? 3.362 1.521 -6.075 1.00 97.88 122 ALA A N 1
ATOM 965 C CA . ALA A 1 122 ? 4.503 1.612 -6.975 1.00 97.88 122 ALA A CA 1
ATOM 966 C C . ALA A 1 122 ? 4.998 3.058 -7.133 1.00 97.88 122 ALA A C 1
ATOM 968 O O . ALA A 1 122 ? 6.199 3.316 -7.029 1.00 97.88 122 ALA A O 1
ATOM 969 N N . ALA A 1 123 ? 4.073 4.008 -7.323 1.00 98.06 123 ALA A N 1
ATOM 970 C CA . ALA A 1 123 ? 4.399 5.433 -7.367 1.00 98.06 123 ALA A CA 1
ATOM 971 C C . ALA A 1 123 ? 5.070 5.898 -6.065 1.00 98.06 123 ALA A C 1
ATOM 973 O O . ALA A 1 123 ? 6.092 6.582 -6.104 1.00 98.06 123 ALA A O 1
ATOM 974 N N . LEU A 1 124 ? 4.545 5.464 -4.913 1.00 98.06 124 LEU A N 1
ATOM 975 C CA . LEU A 1 124 ? 5.114 5.774 -3.605 1.00 98.06 124 LEU A CA 1
ATOM 976 C C . LEU A 1 124 ? 6.544 5.239 -3.478 1.00 98.06 124 LEU A C 1
ATOM 978 O O . LEU A 1 124 ? 7.429 5.999 -3.092 1.00 98.06 124 LEU A O 1
ATOM 982 N N . ALA A 1 125 ? 6.791 3.982 -3.853 1.00 97.56 125 ALA A N 1
ATOM 983 C CA . ALA A 1 125 ? 8.123 3.376 -3.786 1.00 97.56 125 ALA A CA 1
ATOM 984 C C . ALA A 1 125 ? 9.159 4.099 -4.672 1.00 97.56 125 ALA A C 1
ATOM 986 O O . ALA A 1 125 ? 10.348 4.120 -4.366 1.00 97.56 125 ALA A O 1
ATOM 987 N N . LEU A 1 126 ? 8.720 4.723 -5.769 1.00 97.69 126 LEU A N 1
ATOM 988 C CA . LEU A 1 126 ? 9.578 5.508 -6.666 1.00 97.69 126 LEU A CA 1
ATOM 989 C C . LEU A 1 126 ? 9.658 7.001 -6.299 1.00 97.69 126 LEU A C 1
ATOM 991 O O . LEU A 1 126 ? 10.375 7.762 -6.957 1.00 97.69 126 LEU A O 1
ATOM 995 N N . SER A 1 127 ? 8.929 7.440 -5.276 1.00 97.69 127 SER A N 1
ATOM 996 C CA . SER A 1 127 ? 8.868 8.838 -4.848 1.00 97.69 127 SER A CA 1
ATOM 997 C C . SER A 1 127 ? 9.937 9.207 -3.821 1.00 97.69 127 SER A C 1
ATOM 999 O O . SER A 1 127 ? 10.597 8.337 -3.259 1.00 97.69 127 SER A O 1
ATOM 1001 N N . ASP A 1 128 ? 10.116 10.502 -3.563 1.00 96.56 128 ASP A N 1
ATOM 1002 C CA . ASP A 1 128 ? 10.985 11.008 -2.488 1.00 96.56 128 ASP A CA 1
ATOM 1003 C C . ASP A 1 128 ? 10.424 10.772 -1.072 1.00 96.56 128 ASP A C 1
ATOM 1005 O O . ASP A 1 128 ? 11.189 10.742 -0.108 1.00 96.56 128 ASP A O 1
ATOM 1009 N N . GLY A 1 129 ? 9.113 10.556 -0.942 1.00 94.12 129 GLY A N 1
ATOM 1010 C CA . GLY A 1 129 ? 8.461 10.180 0.315 1.00 94.12 129 GLY A CA 1
ATOM 1011 C C . GLY A 1 129 ? 8.342 8.670 0.561 1.00 94.12 129 GLY A C 1
ATOM 1012 O O . GLY A 1 129 ? 7.806 8.273 1.598 1.00 94.12 129 GLY A O 1
ATOM 1013 N N . GLY A 1 130 ? 8.812 7.829 -0.367 1.00 94.25 130 GLY A N 1
ATOM 1014 C CA . GLY A 1 130 ? 8.883 6.373 -0.208 1.00 94.25 130 GLY A CA 1
ATOM 1015 C C . GLY A 1 130 ? 10.078 5.931 0.638 1.00 94.25 130 GLY A C 1
ATOM 1016 O O . GLY A 1 130 ? 11.141 6.554 0.613 1.00 94.25 130 GLY A O 1
ATOM 1017 N N . GLU A 1 131 ? 9.939 4.823 1.368 1.00 93.00 131 GLU A N 1
ATOM 1018 C CA . GLU A 1 131 ? 11.044 4.265 2.165 1.00 93.00 131 GLU A CA 1
ATOM 1019 C C . GLU A 1 131 ? 12.200 3.805 1.264 1.00 93.00 131 GLU A C 1
ATOM 1021 O O . GLU A 1 131 ? 13.374 3.999 1.590 1.00 93.00 131 GLU A O 1
ATOM 1026 N N . GLU A 1 132 ? 11.856 3.291 0.085 1.00 95.38 132 GLU A N 1
ATOM 1027 C CA . GLU A 1 132 ? 12.769 2.771 -0.925 1.00 95.38 132 GLU A CA 1
ATOM 1028 C C . GLU A 1 132 ? 13.649 3.864 -1.550 1.00 95.38 132 GLU A C 1
ATOM 1030 O O . GLU A 1 132 ? 14.698 3.555 -2.117 1.00 95.38 132 GLU A O 1
ATOM 1035 N N . CYS A 1 133 ? 13.308 5.151 -1.397 1.00 95.50 133 CYS A N 1
ATOM 1036 C CA . CYS A 1 133 ? 14.189 6.238 -1.826 1.00 95.50 133 CYS A CA 1
ATOM 1037 C C . CYS A 1 133 ? 15.563 6.169 -1.133 1.00 95.50 133 CYS A C 1
ATOM 1039 O O . CYS A 1 133 ? 16.586 6.501 -1.739 1.00 95.50 133 CYS A O 1
ATOM 1041 N N . ARG A 1 134 ? 15.622 5.655 0.105 1.00 92.75 134 ARG A N 1
ATOM 1042 C CA . ARG A 1 134 ? 16.891 5.427 0.818 1.00 92.75 134 ARG A CA 1
ATOM 1043 C C . ARG A 1 134 ? 17.771 4.386 0.124 1.00 92.75 134 ARG A C 1
ATOM 1045 O O . ARG A 1 134 ? 18.992 4.509 0.165 1.00 92.75 134 ARG A O 1
ATOM 1052 N N . ASP A 1 135 ? 17.158 3.397 -0.519 1.00 93.75 135 ASP A N 1
ATOM 1053 C CA . ASP A 1 135 ? 17.861 2.319 -1.213 1.00 93.75 135 ASP A CA 1
ATOM 1054 C C . ASP A 1 135 ? 18.207 2.691 -2.658 1.00 93.75 135 ASP A C 1
ATOM 1056 O O . ASP A 1 135 ? 19.305 2.398 -3.141 1.00 93.75 135 ASP A O 1
ATOM 1060 N N . PHE A 1 136 ? 17.277 3.332 -3.367 1.00 92.88 136 PHE A N 1
ATOM 1061 C CA . PHE A 1 136 ? 17.460 3.698 -4.769 1.00 92.88 136 PHE A CA 1
ATOM 1062 C C . PHE A 1 136 ? 18.365 4.913 -4.946 1.00 92.88 136 PHE A C 1
ATOM 1064 O O . PHE A 1 136 ? 19.153 4.951 -5.896 1.00 92.88 136 PHE A O 1
ATOM 1071 N N . GLY A 1 137 ? 18.261 5.891 -4.044 1.00 90.50 137 GLY A N 1
ATOM 1072 C CA . GLY A 1 137 ? 18.794 7.227 -4.259 1.00 90.50 137 GLY A CA 1
ATOM 1073 C C . GLY A 1 137 ? 18.153 7.914 -5.469 1.00 90.50 137 GLY A C 1
ATOM 1074 O O . GLY A 1 137 ? 17.272 7.374 -6.146 1.00 90.50 137 GLY A O 1
ATOM 1075 N N . LYS A 1 138 ? 18.614 9.130 -5.766 1.00 92.00 138 LYS A N 1
ATOM 1076 C CA . LYS A 1 138 ? 18.168 9.854 -6.956 1.00 92.00 138 LYS A CA 1
ATOM 1077 C C . LYS A 1 138 ? 18.831 9.269 -8.203 1.00 92.00 138 LYS A C 1
ATOM 1079 O O . LYS A 1 138 ? 20.049 9.347 -8.354 1.00 92.00 138 LYS A O 1
ATOM 1084 N N . SER A 1 139 ? 18.030 8.689 -9.089 1.00 87.06 139 SER A N 1
ATOM 1085 C CA . SER A 1 139 ? 18.477 8.045 -10.325 1.00 87.06 139 SER A CA 1
ATOM 1086 C C . SER A 1 139 ? 17.378 8.101 -11.388 1.00 87.06 139 SER A C 1
ATOM 1088 O O . SER A 1 139 ? 16.251 8.517 -11.120 1.00 87.06 139 SER A O 1
ATOM 1090 N N . SER A 1 140 ? 17.703 7.681 -12.609 1.00 90.50 140 SER A N 1
ATOM 1091 C CA . SER A 1 140 ? 16.724 7.523 -13.682 1.00 90.50 140 SER A CA 1
ATOM 1092 C C . SER A 1 140 ? 17.019 6.297 -14.539 1.00 90.50 140 SER A C 1
ATOM 1094 O O . SER A 1 140 ? 18.176 5.944 -14.779 1.00 90.50 140 SER A O 1
ATOM 1096 N N . ILE A 1 141 ? 15.956 5.649 -15.010 1.00 89.88 141 ILE A N 1
ATOM 1097 C CA . ILE A 1 141 ? 16.013 4.538 -15.956 1.00 89.88 141 ILE A CA 1
ATOM 1098 C C . ILE A 1 141 ? 15.289 4.929 -17.238 1.00 89.88 141 ILE A C 1
ATOM 1100 O O . ILE A 1 141 ? 14.149 5.390 -17.210 1.00 89.88 141 ILE A O 1
ATOM 1104 N N . SER A 1 142 ? 15.961 4.708 -18.372 1.00 91.06 142 SER A N 1
ATOM 1105 C CA . SER A 1 142 ? 15.363 4.904 -19.692 1.00 91.06 142 SER A CA 1
ATOM 1106 C C . SER A 1 142 ? 14.603 3.670 -20.170 1.00 91.06 142 SER A C 1
ATOM 1108 O O . SER A 1 142 ? 15.014 2.536 -19.901 1.00 91.06 142 SER A O 1
ATOM 1110 N N . THR A 1 143 ? 13.569 3.880 -20.985 1.00 91.25 143 THR A N 1
ATOM 1111 C CA . THR A 1 143 ? 12.822 2.799 -21.653 1.00 91.25 143 THR A CA 1
ATOM 1112 C C . THR A 1 143 ? 13.736 1.829 -22.408 1.00 91.25 143 THR A C 1
ATOM 1114 O O . THR A 1 143 ? 13.558 0.615 -22.340 1.00 91.25 143 THR A O 1
ATOM 1117 N N . LYS A 1 144 ? 14.772 2.339 -23.092 1.00 90.81 144 LYS A N 1
ATOM 1118 C CA . LYS A 1 144 ? 15.733 1.498 -23.825 1.00 90.81 144 LYS A CA 1
ATOM 1119 C C . LYS A 1 144 ? 16.480 0.541 -22.893 1.00 90.81 144 LYS A C 1
ATOM 1121 O O . LYS A 1 144 ? 16.666 -0.620 -23.246 1.00 90.81 144 LYS A O 1
ATOM 1126 N N . PHE A 1 145 ? 16.921 1.027 -21.732 1.00 91.00 145 PHE A N 1
ATOM 1127 C CA . PHE A 1 145 ? 17.614 0.197 -20.747 1.00 91.00 145 PHE A CA 1
ATOM 1128 C C . PHE A 1 145 ? 16.685 -0.870 -20.166 1.00 91.00 145 PHE A C 1
ATOM 1130 O O . PHE A 1 145 ? 17.077 -2.030 -20.105 1.00 91.00 145 PHE A O 1
ATOM 1137 N N . ALA A 1 146 ? 15.458 -0.494 -19.801 1.00 90.94 146 ALA A N 1
ATOM 1138 C CA . ALA A 1 146 ? 14.477 -1.432 -19.267 1.00 90.94 146 ALA A CA 1
ATOM 1139 C C . ALA A 1 146 ? 14.186 -2.570 -20.256 1.00 90.94 146 ALA A C 1
ATOM 1141 O O . ALA A 1 146 ? 14.316 -3.744 -19.909 1.00 90.94 146 ALA A O 1
ATOM 1142 N N . ASN A 1 147 ? 13.940 -2.232 -21.526 1.00 90.75 147 ASN A N 1
ATOM 1143 C CA . ASN A 1 147 ? 13.686 -3.235 -22.560 1.00 90.75 147 ASN A CA 1
ATOM 1144 C C . ASN A 1 147 ? 14.895 -4.168 -22.754 1.00 90.75 147 ASN A C 1
ATOM 1146 O O . ASN A 1 147 ? 14.725 -5.368 -22.960 1.00 90.75 147 ASN A O 1
ATOM 1150 N N . ALA A 1 148 ? 16.122 -3.643 -22.641 1.00 92.25 148 ALA A N 1
ATOM 1151 C CA . ALA A 1 148 ? 17.343 -4.442 -22.746 1.00 92.25 148 ALA A CA 1
ATOM 1152 C C . ALA A 1 148 ? 17.525 -5.444 -21.587 1.00 92.25 148 ALA A C 1
ATOM 1154 O O . ALA A 1 148 ? 18.208 -6.450 -21.766 1.00 92.25 148 ALA A O 1
ATOM 1155 N N . ILE A 1 149 ? 16.918 -5.197 -20.421 1.00 89.56 149 ILE A N 1
ATOM 1156 C CA . ILE A 1 149 ? 16.949 -6.106 -19.260 1.00 89.56 149 ILE A CA 1
ATOM 1157 C C . ILE A 1 149 ? 15.685 -6.971 -19.132 1.00 89.56 149 ILE A C 1
ATOM 1159 O O . ILE A 1 149 ? 15.544 -7.678 -18.132 1.00 89.56 149 ILE A O 1
ATOM 1163 N N . GLY A 1 150 ? 14.808 -6.940 -20.143 1.00 88.25 150 GLY A N 1
ATOM 1164 C CA . GLY A 1 150 ? 13.581 -7.736 -20.212 1.00 88.25 150 GLY A CA 1
ATOM 1165 C C . GLY A 1 150 ? 12.350 -7.090 -19.571 1.00 88.25 150 GLY A C 1
ATOM 1166 O O . GLY A 1 150 ? 11.330 -7.757 -19.449 1.00 88.25 150 GLY A O 1
ATOM 1167 N N . GLU A 1 151 ? 12.416 -5.815 -19.181 1.00 89.50 151 GLU A N 1
ATOM 1168 C CA . GLU A 1 151 ? 11.292 -5.078 -18.590 1.00 89.50 151 GLU A CA 1
ATOM 1169 C C . GLU A 1 151 ? 10.701 -4.078 -19.586 1.00 89.50 151 GLU A C 1
ATOM 1171 O O . GLU A 1 151 ? 11.419 -3.269 -20.164 1.00 89.50 151 GLU A O 1
ATOM 1176 N N . GLN A 1 152 ? 9.383 -4.096 -19.780 1.00 86.88 152 GLN A N 1
ATOM 1177 C CA . GLN A 1 152 ? 8.718 -3.210 -20.742 1.00 86.88 152 GLN A CA 1
ATOM 1178 C C . GLN A 1 152 ? 8.234 -1.926 -20.076 1.00 86.88 152 GLN A C 1
ATOM 1180 O O . GLN A 1 152 ? 7.320 -1.978 -19.266 1.00 86.88 152 GLN A O 1
ATOM 1185 N N . LEU A 1 153 ? 8.789 -0.769 -20.440 1.00 87.69 153 LEU A N 1
ATOM 1186 C CA . LEU A 1 153 ? 8.360 0.526 -19.896 1.00 87.69 153 LEU A CA 1
ATOM 1187 C C . LEU A 1 153 ? 7.762 1.440 -20.974 1.00 87.69 153 LEU A C 1
ATOM 1189 O O . LEU A 1 153 ? 8.400 1.624 -22.011 1.00 87.69 153 LEU A O 1
ATOM 1193 N N . PRO A 1 154 ? 6.597 2.073 -20.735 1.00 79.38 154 PRO A N 1
ATOM 1194 C CA . PRO A 1 154 ? 6.046 3.056 -21.666 1.00 79.38 154 PRO A CA 1
ATOM 1195 C C . PRO A 1 154 ? 6.795 4.399 -21.619 1.00 79.38 154 PRO A C 1
ATOM 1197 O O . PRO A 1 154 ? 6.927 5.056 -22.647 1.00 79.38 154 PRO A O 1
ATOM 1200 N N . GLU A 1 155 ? 7.332 4.783 -20.457 1.00 86.44 155 GLU A N 1
ATOM 1201 C CA . GLU A 1 155 ? 8.011 6.065 -20.222 1.00 86.44 155 GLU A CA 1
ATOM 1202 C C . GLU A 1 155 ? 9.283 5.891 -19.371 1.00 86.44 155 GLU A C 1
ATOM 1204 O O . GLU A 1 155 ? 9.529 4.824 -18.801 1.00 86.44 155 GLU A O 1
ATOM 1209 N N . ASN A 1 156 ? 10.108 6.942 -19.292 1.00 90.62 156 ASN A N 1
ATOM 1210 C CA . ASN A 1 156 ? 11.277 6.968 -18.408 1.00 90.62 156 ASN A CA 1
ATOM 1211 C C . ASN A 1 156 ? 10.843 7.045 -16.938 1.00 90.62 156 ASN A C 1
ATOM 1213 O O . ASN A 1 156 ? 9.845 7.683 -16.613 1.00 90.62 156 ASN A O 1
ATOM 1217 N N . ILE A 1 157 ? 11.635 6.451 -16.044 1.00 93.50 157 ILE A N 1
ATOM 1218 C CA . ILE A 1 157 ? 11.319 6.369 -14.613 1.00 93.50 157 ILE A CA 1
ATOM 1219 C C . ILE A 1 157 ? 12.403 7.075 -13.809 1.00 93.50 157 ILE A C 1
ATOM 1221 O O . ILE A 1 157 ? 13.570 6.690 -13.870 1.00 93.50 157 ILE A O 1
ATOM 1225 N N . GLU A 1 158 ? 12.016 8.094 -13.046 1.00 94.81 158 GLU A N 1
ATOM 1226 C CA . GLU A 1 158 ? 12.866 8.749 -12.046 1.00 94.81 158 GLU A CA 1
ATOM 1227 C C . GLU A 1 158 ? 12.589 8.152 -10.659 1.00 94.81 158 GLU A C 1
ATOM 1229 O O . GLU A 1 158 ? 11.433 7.937 -10.295 1.00 94.81 158 GLU A O 1
ATOM 1234 N N . THR A 1 159 ? 13.638 7.879 -9.882 1.00 95.81 159 THR A N 1
ATOM 1235 C CA . THR A 1 159 ? 13.527 7.472 -8.472 1.00 95.81 159 THR A CA 1
ATOM 1236 C C . THR A 1 159 ? 13.734 8.660 -7.544 1.00 95.81 159 THR A C 1
ATOM 1238 O O . THR A 1 159 ? 14.443 9.605 -7.893 1.00 95.81 159 THR A O 1
ATOM 1241 N N . CYS A 1 160 ? 13.160 8.597 -6.338 1.00 96.19 160 CYS A N 1
ATOM 1242 C CA . CYS A 1 160 ? 13.144 9.721 -5.398 1.00 96.19 160 CYS A CA 1
ATOM 1243 C C . CYS A 1 160 ? 12.532 10.985 -6.026 1.00 96.19 160 CYS A C 1
ATOM 1245 O O . CYS A 1 160 ? 13.069 12.085 -5.885 1.00 96.19 160 CYS A O 1
ATOM 1247 N N . SER A 1 161 ? 11.444 10.812 -6.782 1.00 95.94 161 SER A N 1
ATOM 1248 C CA . SER A 1 161 ? 10.797 11.902 -7.513 1.00 95.94 161 SER A CA 1
ATOM 1249 C C . SER A 1 161 ? 9.625 12.495 -6.731 1.00 95.94 161 SER A C 1
ATOM 1251 O O . SER A 1 161 ? 8.712 11.774 -6.322 1.00 95.94 161 SER A O 1
ATOM 1253 N N . ALA A 1 162 ? 9.605 13.823 -6.606 1.00 97.12 162 ALA A N 1
ATOM 1254 C CA . ALA A 1 162 ? 8.459 14.563 -6.079 1.00 97.12 162 ALA A CA 1
ATOM 1255 C C . ALA A 1 162 ? 7.221 14.432 -6.989 1.00 97.12 162 ALA A C 1
ATOM 1257 O O . ALA A 1 162 ? 6.088 14.452 -6.518 1.00 97.12 162 ALA A O 1
ATOM 1258 N N . GLU A 1 163 ? 7.405 14.253 -8.300 1.00 96.56 163 GLU A N 1
ATOM 1259 C CA . GLU A 1 163 ? 6.284 14.006 -9.214 1.00 96.56 163 GLU A CA 1
ATOM 1260 C C . GLU A 1 163 ? 5.601 12.674 -8.884 1.00 96.56 163 GLU A C 1
ATOM 1262 O O . GLU A 1 163 ? 4.374 12.601 -8.782 1.00 96.56 163 GLU A O 1
ATOM 1267 N N . ASN A 1 164 ? 6.397 11.629 -8.642 1.00 97.31 164 ASN A N 1
ATOM 1268 C CA . ASN A 1 164 ? 5.874 10.324 -8.247 1.00 97.31 164 ASN A CA 1
ATOM 1269 C C . ASN A 1 164 ? 5.201 10.374 -6.871 1.00 97.31 164 ASN A C 1
ATOM 1271 O O . ASN A 1 164 ? 4.231 9.651 -6.651 1.00 97.31 164 ASN A O 1
ATOM 1275 N N . TRP A 1 165 ? 5.642 11.264 -5.972 1.00 97.25 165 TRP A N 1
ATOM 1276 C CA . TRP A 1 165 ? 4.948 11.511 -4.706 1.00 97.25 165 TRP A CA 1
ATOM 1277 C C . TRP A 1 165 ? 3.518 11.999 -4.943 1.00 97.25 165 TRP A C 1
ATOM 1279 O O . TRP A 1 165 ? 2.578 11.416 -4.404 1.00 97.25 165 TRP A O 1
ATOM 1289 N N . PHE A 1 166 ? 3.329 13.014 -5.791 1.00 97.38 166 PHE A N 1
ATOM 1290 C CA . PHE A 1 166 ? 1.991 13.518 -6.113 1.00 97.38 166 PHE A CA 1
ATOM 1291 C C . PHE A 1 166 ? 1.129 12.467 -6.819 1.00 97.38 166 PHE A C 1
ATOM 1293 O O . PHE A 1 166 ? -0.033 12.296 -6.448 1.00 97.38 166 PHE A O 1
ATOM 1300 N N . LYS A 1 167 ? 1.704 11.695 -7.756 1.00 97.50 167 LYS A N 1
ATOM 1301 C CA . LYS A 1 167 ? 1.011 10.556 -8.389 1.00 97.50 167 LYS A CA 1
ATOM 1302 C C . LYS A 1 167 ? 0.530 9.540 -7.351 1.00 97.50 167 LYS A C 1
ATOM 1304 O O . LYS A 1 167 ? -0.619 9.107 -7.416 1.00 97.50 167 LYS A O 1
ATOM 1309 N N . ALA A 1 168 ? 1.377 9.202 -6.377 1.00 98.12 168 ALA A N 1
ATOM 1310 C CA . ALA A 1 168 ? 1.014 8.306 -5.287 1.00 98.12 168 ALA A CA 1
ATOM 1311 C C . ALA A 1 168 ? -0.143 8.876 -4.457 1.00 98.12 168 ALA A C 1
ATOM 1313 O O . ALA A 1 168 ? -1.140 8.186 -4.259 1.00 98.12 168 ALA A O 1
ATOM 1314 N N . GLN A 1 169 ? -0.056 10.143 -4.025 1.00 97.88 169 GLN A N 1
ATOM 1315 C CA . GLN A 1 169 ? -1.112 10.774 -3.224 1.00 97.88 169 GLN A CA 1
ATOM 1316 C C . GLN A 1 169 ? -2.456 10.787 -3.957 1.00 97.88 169 GLN A C 1
ATOM 1318 O O . GLN A 1 169 ? -3.485 10.473 -3.361 1.00 97.88 169 GLN A O 1
ATOM 1323 N N . ASP A 1 170 ? -2.465 11.122 -5.245 1.00 98.25 170 ASP A N 1
ATOM 1324 C CA . ASP A 1 170 ? -3.700 11.157 -6.028 1.00 98.25 170 ASP A CA 1
ATOM 1325 C C . ASP A 1 170 ? -4.265 9.759 -6.291 1.00 98.25 170 ASP A C 1
ATOM 1327 O O . ASP A 1 170 ? -5.483 9.578 -6.268 1.00 98.25 170 ASP A O 1
ATOM 1331 N N . GLY A 1 171 ? -3.412 8.753 -6.488 1.00 98.31 171 GLY A N 1
ATOM 1332 C CA . GLY A 1 171 ? -3.860 7.366 -6.584 1.00 98.31 171 GLY A CA 1
ATOM 1333 C C . GLY A 1 171 ? -4.444 6.845 -5.265 1.00 98.31 171 GLY A C 1
ATOM 1334 O O . GLY A 1 171 ? -5.515 6.242 -5.279 1.00 98.31 171 GLY A O 1
ATOM 1335 N N . PHE A 1 172 ? -3.830 7.155 -4.116 1.00 98.56 172 PHE A N 1
ATOM 1336 C CA . PHE A 1 172 ? -4.392 6.796 -2.809 1.00 98.56 172 PHE A CA 1
ATOM 1337 C C . PHE A 1 172 ? -5.731 7.481 -2.533 1.00 98.56 172 PHE A C 1
ATOM 1339 O O . PHE A 1 172 ? -6.629 6.831 -2.007 1.00 98.56 172 PHE A O 1
ATOM 1346 N N . LYS A 1 173 ? -5.910 8.752 -2.920 1.00 98.44 173 LYS A N 1
ATOM 1347 C CA . LYS A 1 173 ? -7.220 9.426 -2.823 1.00 98.44 173 LYS A CA 1
ATOM 1348 C C . LYS A 1 173 ? -8.290 8.689 -3.626 1.00 98.44 173 LYS A C 1
ATOM 1350 O O . LYS A 1 173 ? -9.349 8.400 -3.082 1.00 98.44 173 LYS A O 1
ATOM 1355 N N . LYS A 1 174 ? -7.992 8.314 -4.875 1.00 98.25 174 LYS A N 1
ATOM 1356 C CA . LYS A 1 174 ? -8.930 7.564 -5.730 1.00 98.25 174 LYS A CA 1
ATOM 1357 C C . LYS A 1 174 ? -9.303 6.208 -5.131 1.00 98.25 174 LYS A C 1
ATOM 1359 O O . LYS A 1 174 ? -10.480 5.871 -5.093 1.00 98.25 174 LYS A O 1
ATOM 1364 N N . LEU A 1 175 ? -8.322 5.444 -4.642 1.00 97.50 175 LEU A N 1
ATOM 1365 C CA . LEU A 1 175 ? -8.585 4.165 -3.971 1.00 97.50 175 LEU A CA 1
ATOM 1366 C C . LEU A 1 175 ? -9.429 4.358 -2.705 1.00 97.50 175 LEU A C 1
ATOM 1368 O O . LEU A 1 175 ? -10.391 3.628 -2.474 1.00 97.50 175 LEU A O 1
ATOM 1372 N N . ALA A 1 176 ? -9.115 5.378 -1.907 1.00 97.94 176 ALA A N 1
ATOM 1373 C CA . ALA A 1 176 ? -9.852 5.680 -0.690 1.00 97.94 176 ALA A CA 1
ATOM 1374 C C . ALA A 1 176 ? -11.321 6.047 -0.970 1.00 97.94 176 ALA A C 1
ATOM 1376 O O . ALA A 1 176 ? -12.210 5.562 -0.267 1.00 97.94 176 ALA A O 1
ATOM 1377 N N . GLU A 1 177 ? -11.577 6.842 -2.015 1.00 97.88 177 GLU A N 1
ATOM 1378 C CA . GLU A 1 177 ? -12.922 7.182 -2.510 1.00 97.88 177 GLU A CA 1
ATOM 1379 C C . GLU A 1 177 ? -13.702 5.948 -2.990 1.00 97.88 177 GLU A C 1
ATOM 1381 O O . GLU A 1 177 ? -14.9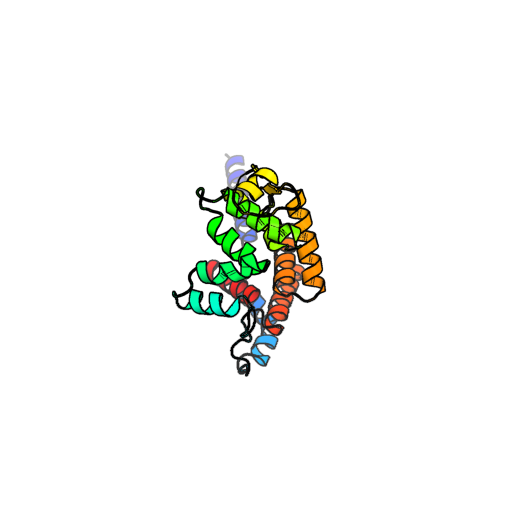25 5.906 -2.871 1.00 97.88 177 GLU A O 1
ATOM 1386 N N . GLN A 1 178 ? -13.005 4.923 -3.487 1.00 97.19 178 GLN A N 1
ATOM 1387 C CA . GLN A 1 178 ? -13.589 3.638 -3.888 1.00 97.19 178 GLN A CA 1
ATOM 1388 C C . GLN A 1 178 ? -13.847 2.688 -2.709 1.00 97.19 178 GLN A C 1
ATOM 1390 O O . GLN A 1 178 ? -14.396 1.606 -2.906 1.00 97.19 178 GLN A O 1
ATOM 1395 N N . GLY A 1 179 ? -13.492 3.087 -1.486 1.00 95.88 179 GLY A N 1
ATOM 1396 C CA . GLY A 1 179 ? -13.711 2.290 -0.281 1.00 95.88 179 GLY A CA 1
ATOM 1397 C C . GLY A 1 179 ? -12.515 1.440 0.150 1.00 95.88 179 GLY A C 1
ATOM 1398 O O . GLY A 1 179 ? -12.661 0.655 1.084 1.00 95.88 179 GLY A O 1
ATOM 1399 N N . ASP A 1 180 ? -11.341 1.592 -0.472 1.00 95.19 180 ASP A N 1
ATOM 1400 C CA . ASP A 1 180 ? -10.141 0.870 -0.048 1.00 95.19 180 ASP A CA 1
ATOM 1401 C C . ASP A 1 180 ? -9.688 1.340 1.346 1.00 95.19 180 ASP A C 1
ATOM 1403 O O . ASP A 1 180 ? -9.230 2.473 1.543 1.00 95.19 180 ASP A O 1
ATOM 1407 N N . LEU A 1 181 ? -9.829 0.458 2.339 1.00 96.00 181 LEU A N 1
ATOM 1408 C CA . LEU A 1 181 ? -9.525 0.765 3.738 1.00 96.00 181 LEU A CA 1
ATOM 1409 C C . LEU A 1 181 ? -8.023 0.979 3.978 1.00 96.00 181 LEU A C 1
ATOM 1411 O O . LEU A 1 181 ? -7.650 1.779 4.838 1.00 96.00 181 LEU A O 1
ATOM 1415 N N . ALA A 1 182 ? -7.150 0.317 3.215 1.00 94.25 182 ALA A N 1
ATOM 1416 C CA . ALA A 1 182 ? -5.708 0.485 3.354 1.00 94.25 182 ALA A CA 1
ATOM 1417 C C . ALA A 1 182 ? -5.255 1.865 2.850 1.00 94.25 182 ALA A C 1
ATOM 1419 O O . ALA A 1 182 ? -4.447 2.523 3.511 1.00 94.25 182 ALA A O 1
ATOM 1420 N N . ALA A 1 183 ? -5.817 2.338 1.737 1.00 97.06 183 ALA A N 1
ATOM 1421 C CA . ALA A 1 183 ? -5.596 3.669 1.190 1.00 97.06 183 ALA A CA 1
ATOM 1422 C C . ALA A 1 183 ? -6.189 4.760 2.092 1.00 97.06 183 ALA A C 1
ATOM 1424 O O . ALA A 1 183 ? -5.516 5.750 2.384 1.00 97.06 183 ALA A O 1
ATOM 1425 N N . GLN A 1 184 ? -7.408 4.564 2.609 1.00 97.94 184 GLN A N 1
ATOM 1426 C CA . GLN A 1 184 ? -7.991 5.463 3.612 1.00 97.94 184 GLN A CA 1
ATOM 1427 C C . GLN A 1 184 ? -7.091 5.574 4.849 1.00 97.94 184 GLN A C 1
ATOM 1429 O O . GLN A 1 184 ? -6.814 6.680 5.317 1.00 97.94 184 GLN A O 1
ATOM 1434 N N . TYR A 1 185 ? -6.583 4.447 5.359 1.00 97.38 185 TYR A N 1
ATOM 1435 C CA . TYR A 1 185 ? -5.686 4.459 6.511 1.00 97.38 185 TYR A CA 1
ATOM 1436 C C . TYR A 1 185 ? -4.345 5.129 6.207 1.00 97.38 185 TYR A C 1
ATOM 1438 O O . TYR A 1 185 ? -3.839 5.905 7.021 1.00 97.38 185 TYR A O 1
ATOM 1446 N N . TYR A 1 186 ? -3.780 4.876 5.023 1.00 96.19 186 TYR A N 1
ATOM 1447 C CA . TYR A 1 186 ? -2.578 5.563 4.560 1.00 96.19 186 TYR A CA 1
ATOM 1448 C C . TYR A 1 186 ? -2.761 7.086 4.613 1.00 96.19 186 TYR A C 1
ATOM 1450 O O . TYR A 1 186 ? -1.928 7.781 5.199 1.00 96.19 186 TYR A O 1
ATOM 1458 N N . LEU A 1 187 ? -3.871 7.601 4.074 1.00 97.50 187 LEU A N 1
ATOM 1459 C CA . LEU A 1 187 ? -4.171 9.034 4.064 1.00 97.50 187 LEU A CA 1
ATOM 1460 C C . LEU A 1 187 ? -4.389 9.596 5.474 1.00 97.50 187 LEU A C 1
ATOM 1462 O O . LEU A 1 187 ? -3.859 10.664 5.779 1.00 97.50 187 LEU A O 1
ATOM 1466 N N . LEU A 1 188 ? -5.083 8.868 6.357 1.00 96.88 188 LEU A N 1
ATOM 1467 C CA . LEU A 1 188 ? -5.239 9.259 7.763 1.00 96.88 188 LEU A CA 1
ATOM 1468 C C . LEU A 1 188 ? -3.877 9.390 8.460 1.00 96.88 188 LEU A C 1
ATOM 1470 O O . LEU A 1 188 ? -3.615 10.367 9.165 1.00 96.88 188 LEU A O 1
ATOM 1474 N N . ARG A 1 189 ? -2.975 8.425 8.240 1.00 95.00 189 ARG A N 1
ATOM 1475 C CA . ARG A 1 189 ? -1.616 8.462 8.796 1.00 95.00 189 ARG A CA 1
ATOM 1476 C C . ARG A 1 189 ? -0.813 9.629 8.222 1.00 95.00 189 ARG A C 1
ATOM 1478 O O . ARG A 1 189 ? -0.135 10.319 8.983 1.00 95.00 189 ARG A O 1
ATOM 1485 N N . ARG A 1 190 ? -0.909 9.885 6.912 1.00 94.25 190 ARG A N 1
ATOM 1486 C CA . ARG A 1 190 ? -0.260 11.038 6.268 1.00 94.25 190 ARG A CA 1
ATOM 1487 C C . ARG A 1 190 ? -0.746 12.358 6.834 1.00 94.25 190 ARG A C 1
ATOM 1489 O O . ARG A 1 190 ? 0.087 13.166 7.222 1.00 94.25 190 ARG A O 1
ATOM 1496 N N . GLN A 1 191 ? -2.057 12.541 6.977 1.00 94.38 191 GLN A N 1
ATOM 1497 C CA . GLN A 1 191 ? -2.629 13.761 7.544 1.00 94.38 191 GLN A CA 1
ATOM 1498 C C . GLN A 1 191 ? -2.011 14.093 8.907 1.00 94.38 191 GLN A C 1
ATOM 1500 O O . GLN A 1 191 ? -1.646 15.241 9.137 1.00 94.38 191 GLN A O 1
ATOM 1505 N N . ARG A 1 192 ? -1.825 13.092 9.778 1.00 92.00 192 ARG A N 1
ATOM 1506 C CA . ARG A 1 192 ? -1.214 13.282 11.104 1.00 92.00 192 ARG A CA 1
ATOM 1507 C C . ARG A 1 192 ? 0.279 13.598 11.070 1.00 92.00 192 ARG A C 1
ATOM 1509 O O . ARG A 1 192 ? 0.764 14.282 11.964 1.00 92.00 192 ARG A O 1
ATOM 1516 N N . ILE A 1 193 ? 1.007 13.063 10.093 1.00 91.31 193 ILE A N 1
ATOM 1517 C CA . ILE A 1 193 ? 2.444 13.319 9.923 1.00 91.31 193 ILE A CA 1
ATOM 1518 C C . ILE A 1 193 ? 2.663 14.715 9.336 1.00 91.31 193 ILE A C 1
ATOM 1520 O O . ILE A 1 193 ? 3.496 15.468 9.831 1.00 91.31 193 ILE A O 1
ATOM 1524 N N . ASP A 1 194 ? 1.909 15.047 8.292 1.00 91.81 194 ASP A N 1
ATOM 1525 C CA . ASP A 1 194 ? 2.082 16.273 7.515 1.00 91.81 194 ASP A CA 1
ATOM 1526 C C . ASP A 1 194 ? 1.484 17.494 8.215 1.00 91.81 194 ASP A C 1
ATOM 1528 O O . ASP A 1 194 ? 2.023 18.593 8.116 1.00 91.81 194 ASP A O 1
ATOM 1532 N N . ASN A 1 195 ? 0.388 17.300 8.951 1.00 92.44 195 ASN A N 1
ATOM 1533 C CA . ASN A 1 195 ? -0.317 18.346 9.686 1.00 92.44 195 ASN A CA 1
ATOM 1534 C C . ASN A 1 195 ? -0.603 17.860 11.116 1.00 92.44 195 ASN A C 1
ATOM 1536 O O . ASN A 1 195 ? -1.741 17.497 11.429 1.00 92.44 195 ASN A O 1
ATOM 1540 N N . PRO A 1 196 ? 0.422 17.796 11.984 1.00 91.81 196 PRO A N 1
ATOM 1541 C CA . PRO A 1 196 ? 0.252 17.282 13.333 1.00 91.81 196 PRO A CA 1
ATOM 1542 C C . PRO A 1 196 ? -0.696 18.177 14.136 1.00 91.81 196 PRO A C 1
ATOM 1544 O O . PRO A 1 196 ? -0.407 19.348 14.384 1.00 91.81 196 PRO A O 1
ATOM 1547 N N . ASP A 1 197 ? -1.811 17.598 14.577 1.00 88.25 197 ASP A N 1
ATOM 1548 C CA . ASP A 1 197 ? -2.750 18.213 15.509 1.00 88.25 197 ASP A CA 1
ATOM 1549 C C . ASP A 1 197 ? -2.767 17.413 16.817 1.00 88.25 197 ASP A C 1
ATOM 1551 O O . ASP A 1 197 ? -3.123 16.233 16.854 1.00 88.25 197 ASP A O 1
ATOM 1555 N N . ASN A 1 198 ? -2.343 18.076 17.893 1.00 86.19 198 ASN A N 1
ATOM 1556 C CA . ASN A 1 198 ? -2.275 17.509 19.236 1.00 86.19 198 ASN A CA 1
ATOM 1557 C C . ASN A 1 198 ? -3.508 17.866 20.079 1.00 86.19 198 ASN A C 1
ATOM 1559 O O . ASN A 1 198 ? -3.481 17.662 21.292 1.00 86.19 198 ASN A O 1
ATOM 1563 N N . SER A 1 199 ? -4.576 18.401 19.490 1.00 90.06 199 SER A N 1
ATOM 1564 C CA . SER A 1 199 ? -5.835 18.651 20.189 1.00 90.06 199 SER A CA 1
ATOM 1565 C C . SER A 1 199 ? -6.467 17.355 20.710 1.00 90.06 199 SER A C 1
ATOM 1567 O O . SER A 1 199 ? -6.125 16.235 20.303 1.00 90.06 199 SER A O 1
ATOM 1569 N N . ARG A 1 200 ? -7.385 17.502 21.668 1.00 88.31 200 ARG A N 1
ATOM 1570 C CA . ARG A 1 200 ? -8.185 16.377 22.161 1.00 88.31 200 ARG A CA 1
ATOM 1571 C C . ARG A 1 200 ? -9.127 15.895 21.059 1.00 88.31 200 ARG A C 1
ATOM 1573 O O . ARG A 1 200 ? -9.265 14.698 20.844 1.00 88.31 200 ARG A O 1
ATOM 1580 N N . GLU A 1 201 ? -9.704 16.831 20.321 1.00 91.62 201 GLU A N 1
ATOM 1581 C CA . GLU A 1 201 ? -10.659 16.601 19.246 1.00 91.62 201 GLU A CA 1
ATOM 1582 C C . GLU A 1 201 ? -10.045 15.783 18.103 1.00 91.62 201 GLU A C 1
ATOM 1584 O O . GLU A 1 201 ? -10.658 14.816 17.644 1.00 91.62 201 GLU A O 1
ATOM 1589 N N . ALA A 1 202 ? -8.820 16.114 17.675 1.00 92.06 202 ALA A N 1
ATOM 1590 C CA . ALA A 1 202 ? -8.107 15.357 16.645 1.00 92.06 202 ALA A CA 1
ATOM 1591 C C . ALA A 1 202 ? -7.740 13.938 17.100 1.00 92.06 202 ALA A C 1
ATOM 1593 O O . ALA A 1 202 ? -7.757 12.998 16.303 1.00 92.06 202 ALA A O 1
ATOM 1594 N N . HIS A 1 203 ? -7.434 13.764 18.385 1.00 90.88 203 HIS A N 1
ATOM 1595 C CA . HIS A 1 203 ? -7.133 12.455 18.964 1.00 90.88 203 HIS A CA 1
ATOM 1596 C C . HIS A 1 203 ? -8.371 11.568 19.073 1.00 90.88 203 HIS A C 1
ATOM 1598 O O . HIS A 1 203 ? -8.347 10.433 18.605 1.00 90.88 203 HIS A O 1
ATOM 1604 N N . GLU A 1 204 ? -9.478 12.101 19.591 1.00 93.75 204 GLU A N 1
ATOM 1605 C CA . GLU A 1 204 ? -10.755 11.384 19.617 1.00 93.75 204 GLU A CA 1
ATOM 1606 C C . GLU A 1 204 ? -11.236 11.044 18.197 1.00 93.75 204 GLU A C 1
ATOM 1608 O O . GLU A 1 204 ? -11.761 9.957 17.966 1.00 93.75 204 GLU A O 1
ATOM 1613 N N . PHE A 1 205 ? -11.034 11.942 17.223 1.00 95.31 205 PHE A N 1
ATOM 1614 C CA . PHE A 1 205 ? -11.300 11.651 15.812 1.00 95.31 205 PHE A CA 1
ATOM 1615 C C . PHE A 1 205 ? -10.457 10.479 15.302 1.00 95.31 205 PHE A C 1
ATOM 1617 O O . PHE A 1 205 ? -11.000 9.561 14.693 1.00 95.31 205 PHE A O 1
ATOM 1624 N N . TYR A 1 206 ? -9.155 10.472 15.589 1.00 94.94 206 TYR A N 1
ATOM 1625 C CA . TYR A 1 206 ? -8.271 9.381 15.191 1.00 94.94 206 TYR A CA 1
ATOM 1626 C C . TYR A 1 206 ? -8.697 8.033 15.792 1.00 94.94 206 TYR A C 1
ATOM 1628 O O . TYR A 1 206 ? -8.715 7.031 15.080 1.00 94.94 206 TYR A O 1
ATOM 1636 N N . ILE A 1 207 ? -9.100 8.006 17.065 1.00 95.12 207 ILE A N 1
ATOM 1637 C CA . ILE A 1 207 ? -9.603 6.787 17.715 1.00 95.12 207 ILE A CA 1
ATOM 1638 C C . ILE A 1 207 ? -10.916 6.315 17.083 1.00 95.12 207 ILE A C 1
ATOM 1640 O O . ILE A 1 207 ? -11.062 5.126 16.799 1.00 95.12 207 ILE A O 1
ATOM 1644 N N . ARG A 1 208 ? -11.847 7.229 16.782 1.00 97.00 208 ARG A N 1
ATOM 1645 C CA . ARG A 1 208 ? -13.077 6.881 16.050 1.00 97.00 208 ARG A CA 1
ATOM 1646 C C . ARG A 1 208 ? -12.778 6.269 14.682 1.00 97.00 208 ARG A C 1
ATOM 1648 O O . ARG A 1 208 ? -13.415 5.290 14.309 1.00 97.00 208 ARG A O 1
ATOM 1655 N N . GLU A 1 209 ? -11.788 6.791 13.962 1.00 97.88 209 GLU A N 1
ATOM 1656 C CA . GLU A 1 209 ? -11.371 6.208 12.684 1.00 97.88 209 GLU A CA 1
ATOM 1657 C C . GLU A 1 209 ? -10.735 4.822 12.852 1.00 97.88 209 GLU A C 1
ATOM 1659 O O . GLU A 1 209 ? -11.030 3.929 12.061 1.00 97.88 209 GLU A O 1
ATOM 1664 N N . ILE A 1 210 ? -9.921 4.593 13.893 1.00 97.00 210 ILE A N 1
ATOM 1665 C CA . ILE A 1 210 ? -9.399 3.251 14.217 1.00 97.00 210 ILE A CA 1
ATOM 1666 C C . ILE A 1 210 ? -10.550 2.254 14.403 1.00 97.00 210 ILE A C 1
ATOM 1668 O O . ILE A 1 210 ? -10.500 1.151 13.855 1.00 97.00 210 ILE A O 1
ATOM 1672 N N . ILE A 1 211 ? -11.590 2.646 15.143 1.00 97.38 211 ILE A N 1
ATOM 1673 C CA . ILE A 1 211 ? -12.786 1.823 15.356 1.00 97.38 211 ILE A CA 1
ATOM 1674 C C . ILE A 1 211 ? -13.504 1.563 14.027 1.00 97.38 211 ILE A C 1
ATOM 1676 O O . ILE A 1 211 ? -13.771 0.407 13.706 1.00 97.38 211 ILE A O 1
ATOM 1680 N N . ARG A 1 212 ? -13.724 2.598 13.204 1.00 97.50 212 ARG A N 1
ATOM 1681 C CA . ARG A 1 212 ? -14.356 2.472 11.879 1.00 97.50 212 ARG A CA 1
ATOM 1682 C C . ARG A 1 212 ? -13.617 1.485 10.968 1.00 97.50 212 ARG A C 1
ATOM 1684 O O . ARG A 1 212 ? -14.246 0.694 10.269 1.00 97.50 212 ARG A O 1
ATOM 1691 N N . PHE A 1 213 ? -12.282 1.503 10.965 1.00 97.06 213 PHE A N 1
ATOM 1692 C CA . PHE A 1 213 ? -11.495 0.528 10.202 1.00 97.06 213 PHE A CA 1
ATOM 1693 C C . PHE A 1 213 ? -11.706 -0.903 10.696 1.00 97.06 213 PHE A C 1
ATOM 1695 O O . PHE A 1 213 ? -11.822 -1.825 9.889 1.00 97.06 213 PHE A O 1
ATOM 1702 N N . ALA A 1 214 ? -11.797 -1.085 12.010 1.00 94.56 214 ALA A N 1
ATOM 1703 C CA . ALA A 1 214 ? -12.002 -2.386 12.627 1.00 94.56 214 ALA A CA 1
ATOM 1704 C C . ALA A 1 214 ? -13.409 -2.950 12.397 1.00 94.56 214 ALA A C 1
ATOM 1706 O O . ALA A 1 214 ? -13.557 -4.154 12.199 1.00 94.56 214 ALA A O 1
ATOM 1707 N N . GLU A 1 215 ? -14.426 -2.088 12.353 1.00 93.44 215 GLU A N 1
ATOM 1708 C CA . GLU A 1 215 ? -15.779 -2.442 11.904 1.00 93.44 215 GLU A CA 1
ATOM 1709 C C . GLU A 1 215 ? -15.783 -2.924 10.446 1.00 93.44 215 GLU A C 1
ATOM 1711 O O . GLU A 1 215 ? -16.536 -3.828 10.093 1.00 93.44 215 GLU A O 1
ATOM 1716 N N . GLY A 1 216 ? -14.896 -2.371 9.612 1.00 92.31 216 GLY A N 1
ATOM 1717 C CA . GLY A 1 216 ? -14.606 -2.850 8.258 1.00 92.31 216 GLY A CA 1
ATOM 1718 C C . GLY A 1 216 ? -13.645 -4.043 8.192 1.00 92.31 216 GLY A C 1
ATOM 1719 O O . GLY A 1 216 ? -13.155 -4.359 7.110 1.00 92.31 216 GLY A O 1
ATOM 1720 N N . TYR A 1 217 ? -13.346 -4.684 9.326 1.00 91.94 217 TYR A N 1
ATOM 1721 C CA . TYR A 1 217 ? -12.425 -5.820 9.466 1.00 91.94 217 TYR A CA 1
ATOM 1722 C C . TYR A 1 217 ? -10.965 -5.545 9.064 1.00 91.94 217 TYR A C 1
ATOM 1724 O O . TYR A 1 217 ? -10.157 -6.464 8.914 1.00 91.94 217 TYR A O 1
ATOM 1732 N N . TYR A 1 218 ? -10.586 -4.271 8.954 1.00 93.94 218 TYR A N 1
ATOM 1733 C CA . TYR A 1 218 ? -9.213 -3.843 8.727 1.00 93.94 218 TYR A CA 1
ATOM 1734 C C . TYR A 1 218 ? -8.553 -3.466 10.057 1.00 93.94 218 TYR A C 1
ATOM 1736 O O . TYR A 1 218 ? -8.608 -2.327 10.513 1.00 93.94 218 TYR A O 1
ATOM 1744 N N . TYR A 1 219 ? -7.914 -4.444 10.701 1.00 92.81 219 TYR A N 1
ATOM 1745 C CA . TYR A 1 219 ? -7.419 -4.314 12.080 1.00 92.81 219 TYR A CA 1
ATOM 1746 C C . TYR A 1 219 ? -6.044 -3.659 12.232 1.00 92.81 219 TYR A C 1
ATOM 1748 O O . TYR A 1 219 ? -5.645 -3.337 13.350 1.00 92.81 219 TYR A O 1
ATOM 1756 N N . LYS A 1 220 ? -5.316 -3.428 11.133 1.00 93.56 220 LYS A N 1
ATOM 1757 C CA . LYS A 1 220 ? -3.971 -2.830 11.174 1.00 93.56 220 LYS A CA 1
ATOM 1758 C C . LYS A 1 220 ? -3.896 -1.524 11.990 1.00 93.56 220 LYS A C 1
ATOM 1760 O O . LYS A 1 220 ? -2.984 -1.424 12.805 1.00 93.56 220 LYS A O 1
ATOM 1765 N N . PRO A 1 221 ? -4.830 -0.560 11.856 1.00 95.62 221 PRO A N 1
ATOM 1766 C CA . PRO A 1 221 ? -4.798 0.679 12.637 1.00 95.62 221 PRO A CA 1
ATOM 1767 C C . PRO A 1 221 ? -4.924 0.440 14.141 1.00 95.62 221 PRO A C 1
ATOM 1769 O O . PRO A 1 221 ? -4.303 1.145 14.929 1.00 95.62 221 PRO A O 1
ATOM 1772 N N . MET A 1 222 ? -5.716 -0.560 14.540 1.00 94.31 222 MET A N 1
ATOM 1773 C CA . MET A 1 222 ? -5.900 -0.901 15.948 1.00 94.31 222 MET A CA 1
ATOM 1774 C C . MET A 1 222 ? -4.665 -1.582 16.524 1.00 94.31 222 MET A C 1
ATOM 1776 O O . MET A 1 222 ? -4.248 -1.224 17.618 1.00 94.31 222 MET A O 1
ATOM 1780 N N . MET A 1 223 ? -4.053 -2.501 15.774 1.00 92.94 223 MET A N 1
ATOM 1781 C CA . MET A 1 223 ? -2.799 -3.135 16.187 1.00 92.94 223 MET A CA 1
ATOM 1782 C C . MET A 1 223 ? -1.680 -2.102 16.348 1.00 92.94 223 MET A C 1
ATOM 1784 O O . MET A 1 223 ? -1.063 -2.047 17.401 1.00 92.94 223 MET A O 1
ATOM 1788 N N . GLU A 1 224 ? -1.494 -1.208 15.369 1.00 93.19 224 GLU A N 1
ATOM 1789 C CA . GLU A 1 224 ? -0.482 -0.142 15.463 1.00 93.19 224 GLU A CA 1
ATOM 1790 C C . GLU A 1 224 ? -0.746 0.824 16.632 1.00 93.19 224 GLU A C 1
ATOM 1792 O O . GLU A 1 224 ? 0.186 1.379 17.215 1.00 93.19 224 GLU A O 1
ATOM 1797 N N . TYR A 1 225 ? -2.014 1.049 16.983 1.00 92.06 225 TYR A N 1
ATOM 1798 C CA . TYR A 1 225 ? -2.380 1.856 18.143 1.00 92.06 225 TYR A CA 1
ATOM 1799 C C . TYR A 1 225 ? -2.057 1.147 19.467 1.00 92.06 225 TYR A C 1
ATOM 1801 O O . TYR A 1 225 ? -1.513 1.789 20.363 1.00 92.06 225 TYR A O 1
ATOM 1809 N N . ILE A 1 226 ? -2.333 -0.158 19.573 1.00 90.12 226 ILE A N 1
ATOM 1810 C CA . ILE A 1 226 ? -1.980 -0.980 20.741 1.00 90.12 226 ILE A CA 1
ATOM 1811 C C . ILE A 1 226 ? -0.461 -1.033 20.918 1.00 90.12 226 ILE A C 1
ATOM 1813 O O . ILE A 1 226 ? 0.019 -0.706 22.000 1.00 90.12 226 ILE A O 1
ATOM 1817 N N . ASP A 1 227 ? 0.290 -1.342 19.857 1.00 89.19 227 ASP A N 1
ATOM 1818 C CA . ASP A 1 227 ? 1.758 -1.404 19.894 1.00 89.19 227 ASP A CA 1
ATOM 1819 C C . ASP A 1 227 ? 2.346 -0.086 20.424 1.00 89.19 227 ASP A C 1
ATOM 1821 O O . ASP A 1 227 ? 3.218 -0.070 21.290 1.00 89.19 227 ASP A O 1
ATOM 1825 N N . LYS A 1 228 ? 1.800 1.050 19.973 1.00 85.62 228 LYS A N 1
ATOM 1826 C CA . LYS A 1 228 ? 2.219 2.372 20.445 1.00 85.62 228 LYS A CA 1
ATOM 1827 C C . LYS A 1 228 ? 1.918 2.605 21.930 1.00 85.62 228 LYS A C 1
ATOM 1829 O O . LYS A 1 228 ? 2.672 3.318 22.588 1.00 85.62 228 LYS A O 1
ATOM 1834 N N . ILE A 1 229 ? 0.808 2.084 22.450 1.00 82.38 229 ILE A N 1
ATOM 1835 C CA . ILE A 1 229 ? 0.492 2.168 23.883 1.00 82.38 229 ILE A CA 1
ATOM 1836 C C . ILE A 1 229 ? 1.488 1.328 24.686 1.00 82.38 229 ILE A C 1
ATOM 1838 O O . ILE A 1 229 ? 1.976 1.789 25.715 1.00 82.38 229 ILE A O 1
ATOM 1842 N N . GLU A 1 230 ? 1.804 0.120 24.217 1.00 75.88 230 GLU A 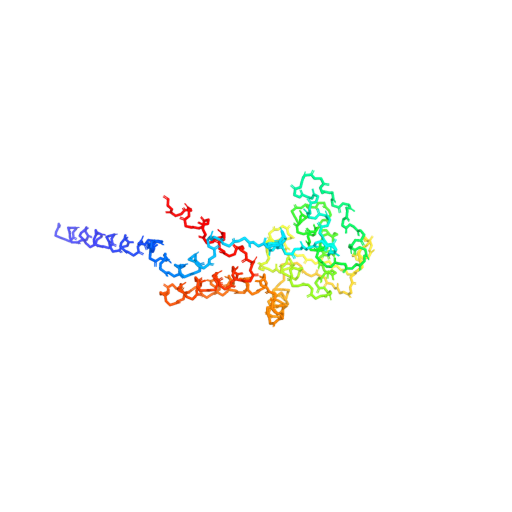N 1
ATOM 1843 C CA . GLU A 1 230 ? 2.756 -0.776 24.878 1.00 75.88 230 GLU A CA 1
ATOM 1844 C C . GLU A 1 230 ? 4.184 -0.216 24.883 1.00 75.88 230 GLU A C 1
ATOM 1846 O O . GLU A 1 230 ? 4.876 -0.358 25.882 1.00 75.88 230 GLU A O 1
ATOM 1851 N N . GLU A 1 231 ? 4.617 0.479 23.828 1.00 70.88 231 GLU A N 1
ATOM 1852 C CA . GLU A 1 231 ? 5.934 1.136 23.779 1.00 70.88 231 GLU A CA 1
ATOM 1853 C C . GLU A 1 231 ? 6.092 2.307 24.769 1.00 70.88 231 GLU A C 1
ATOM 1855 O O . GLU A 1 231 ? 7.216 2.717 25.070 1.00 70.88 231 GLU A O 1
ATOM 1860 N N . VAL A 1 232 ? 4.984 2.892 25.236 1.00 58.84 232 VAL A N 1
ATOM 1861 C CA . VAL A 1 232 ? 4.975 4.065 26.131 1.00 58.84 232 VAL A CA 1
ATOM 1862 C C . VAL A 1 232 ? 4.862 3.668 27.612 1.00 58.84 232 VAL A C 1
ATOM 1864 O O . VAL A 1 232 ? 5.165 4.498 28.475 1.00 58.84 232 VAL A O 1
ATOM 1867 N N . ASN A 1 233 ? 4.468 2.425 27.907 1.00 47.34 233 ASN A N 1
ATOM 1868 C CA . ASN A 1 233 ? 4.327 1.869 29.260 1.00 47.34 233 ASN A CA 1
ATOM 1869 C C . ASN A 1 233 ? 5.557 1.056 29.693 1.00 47.34 233 ASN A C 1
ATOM 1871 O O . ASN A 1 233 ? 5.845 1.058 30.913 1.00 47.34 233 ASN A O 1
#